Protein AF-A0A7R9EET4-F1 (afdb_monomer_lite)

Sequence (315 aa):
YVCVSERAWPGVVCGGRRGWGRPVQLRSADNITSTRPGGLLKIKLPIRNNTWSPPRGVSQVHHTTQHAGQFYTILPEIKVQLFQNGGFPKLFEKQIKTFGETLANWTRRPREVSSSTTREGFVDLPLDAATWLVHFKSQNSALLNKLDLRISKDYIWSKRETTKEGSSILELVEHGINRVKYASDCIIALLKEIKTHSTHGRCKTLVAIDGFNAFFYPKTRVLNEYKVIIHPSKITLTEAFIEITKFDWGFEHMDPFVPIRVSEYNAKEIESCLQYYIDRRWIQNPNFHTEEGRKELAFLSGNNPYHLMNMCTPL

Organism: NCBI:txid170555

InterPro domains:
  IPR019368 Small ribosomal subunit protein mS29 [PF10236] (105-246)
  IPR019368 Small ribosomal subunit protein mS29 [PF10236] (258-309)
  IPR019368 Small ribosomal subunit protein mS29 [PTHR12810] (104-245)

Radius of gyration: 25.89 Å; chains: 1; bounding box: 50×62×86 Å

pLDDT: mean 74.96, std 23.87, range [22.41, 96.31]

Secondary structure (DSSP, 8-state):
-EEEESS-----B-------PPPPPPPP--------------------TT--PPPTT--GGG--GGGTT--B---HHHHHHHHTT--S-TTTTTT------SHHHHTTS-S--EE-SSSTT-EE-HHHHHHHHHHHHHHHHHHHHHH-PBPSS-EEEETTEEEPTT-BHHHHHHHHHHTGGGHHHHHHHHHHHHHHHHHTTS--EEEE-TTGGGGG-S--S-B-TT-PBPPGGGBHHHHHHHHHHSSTTS-TT--S-------SPPHHHHHHHHHHHHHTTSS--GGGGSHHHHHHHHHHHTT-HHHHHHHTTT-

Foldseek 3Di:
DLEAELAADPPPEDDDDDDDDDDDDDDDDDDDDDDDDDDDPPPPDDPPVPPDDADADDDPVPDDPVCPLPYHYDDVVNCCQAQVLHHDDVLVCPDDPDRQRAPLCCQAPQPDWAQAPVDPLAIERLVNLLSSLVNSCSNCVVVLVVLQQFQQAWDDDDPVDIDGGRDGLVVLSVCSNVVSSCSLVSLLRSLVSVLVCCLVVSDPYDYYHDPLVSLVDQWGCDAYPVRDTDRSVRYSNSCSSVVSPDPVRDPPPCPPPDDDDDDADDPSNLVSVLVVCVSVCLQVDCVCVDPVVSVVLCVQQVSHPVSSSVVSNVD

Structure (mmCIF, N/CA/C/O backbone):
data_AF-A0A7R9EET4-F1
#
_entry.id   AF-A0A7R9EET4-F1
#
loop_
_atom_site.group_PDB
_atom_site.id
_atom_site.type_symbol
_atom_site.label_atom_id
_atom_site.label_alt_id
_atom_site.label_comp_id
_atom_site.label_asym_id
_atom_site.label_entity_id
_atom_site.label_seq_id
_atom_site.pdbx_PDB_ins_code
_atom_site.Cartn_x
_atom_site.Cartn_y
_atom_site.Cartn_z
_atom_site.occupancy
_atom_site.B_iso_or_equiv
_atom_site.auth_seq_id
_atom_site.auth_comp_id
_atom_site.auth_asym_id
_atom_site.auth_atom_id
_atom_site.pdbx_PDB_model_num
ATOM 1 N N . TYR A 1 1 ? -12.575 -8.893 -5.802 1.00 66.75 1 TYR A N 1
ATOM 2 C CA . TYR A 1 1 ? -11.989 -9.145 -4.477 1.00 66.75 1 TYR A CA 1
ATOM 3 C C . TYR A 1 1 ? -12.086 -7.858 -3.683 1.00 66.75 1 TYR A C 1
ATOM 5 O O . TYR A 1 1 ? -11.928 -6.813 -4.302 1.00 66.75 1 TYR A O 1
ATOM 13 N N . VAL A 1 2 ? -12.353 -7.910 -2.377 1.00 70.81 2 VAL A N 1
ATOM 14 C CA . VAL A 1 2 ? -12.099 -6.754 -1.503 1.00 70.81 2 VAL A CA 1
ATOM 15 C C . VAL A 1 2 ? -10.584 -6.582 -1.449 1.00 70.81 2 VAL A C 1
ATOM 17 O O . VAL A 1 2 ? -9.872 -7.528 -1.124 1.00 70.81 2 VAL A O 1
ATOM 20 N N . CYS A 1 3 ? -10.088 -5.421 -1.853 1.00 75.44 3 CYS A N 1
ATOM 21 C CA . CYS A 1 3 ? -8.669 -5.121 -1.909 1.00 75.44 3 CYS A CA 1
ATOM 22 C C . CYS A 1 3 ? -8.240 -4.437 -0.608 1.00 75.44 3 CYS A C 1
ATOM 24 O O . CYS A 1 3 ? -8.682 -3.330 -0.301 1.00 75.44 3 CYS A O 1
ATOM 26 N N . VAL A 1 4 ? -7.378 -5.106 0.152 1.00 70.12 4 VAL A N 1
ATOM 27 C CA . VAL A 1 4 ? -6.633 -4.527 1.270 1.00 70.12 4 VAL A CA 1
ATOM 28 C C . VAL A 1 4 ? -5.250 -4.196 0.727 1.00 70.12 4 VAL A C 1
ATOM 30 O O . VAL A 1 4 ? -4.351 -5.036 0.728 1.00 70.12 4 VAL A O 1
ATOM 33 N N . SER A 1 5 ? -5.090 -2.984 0.197 1.00 59.41 5 SER A N 1
ATOM 34 C CA . SER A 1 5 ? -3.820 -2.542 -0.375 1.00 59.41 5 SER A CA 1
ATOM 35 C C . SER A 1 5 ? -3.354 -1.217 0.199 1.00 59.41 5 SER A C 1
ATOM 37 O O . SER A 1 5 ? -4.132 -0.275 0.312 1.00 59.41 5 SER A O 1
ATOM 39 N N . GLU A 1 6 ? -2.061 -1.119 0.482 1.00 49.59 6 GLU A N 1
ATOM 40 C CA . GLU A 1 6 ? -1.374 0.173 0.611 1.00 49.59 6 GLU A CA 1
ATOM 41 C C . GLU A 1 6 ? -0.920 0.695 -0.759 1.00 49.59 6 GLU A C 1
ATOM 43 O O . GLU A 1 6 ? -0.741 1.895 -0.954 1.00 49.59 6 GLU A O 1
ATOM 48 N N . ARG A 1 7 ? -0.739 -0.205 -1.737 1.00 45.66 7 ARG A N 1
ATOM 49 C CA . ARG A 1 7 ? -0.255 0.157 -3.066 1.00 45.66 7 ARG A CA 1
ATOM 50 C C . ARG A 1 7 ? -0.791 -0.746 -4.171 1.00 45.66 7 ARG A C 1
ATOM 52 O O . ARG A 1 7 ? -0.991 -1.943 -3.988 1.00 45.66 7 ARG A O 1
ATOM 59 N N . ALA A 1 8 ? -0.933 -0.167 -5.357 1.00 32.66 8 ALA A N 1
ATOM 60 C CA . ALA A 1 8 ? -1.086 -0.904 -6.601 1.00 32.66 8 ALA A CA 1
ATOM 61 C C . ALA A 1 8 ? 0.239 -1.522 -7.073 1.00 32.66 8 ALA A C 1
ATOM 63 O O . ALA A 1 8 ? 1.311 -0.941 -6.904 1.00 32.66 8 ALA A O 1
ATOM 64 N N . TRP A 1 9 ? 0.152 -2.664 -7.751 1.00 30.70 9 TRP A N 1
ATOM 65 C CA . TRP A 1 9 ? 1.297 -3.268 -8.429 1.00 30.70 9 TRP A CA 1
ATOM 66 C C . TRP A 1 9 ? 1.647 -2.503 -9.720 1.00 30.70 9 TRP A C 1
ATOM 68 O O . TRP A 1 9 ? 0.765 -2.298 -10.560 1.00 30.70 9 TRP A O 1
ATOM 78 N N . PRO A 1 10 ? 2.919 -2.122 -9.946 1.00 28.98 10 PRO A N 1
ATOM 79 C CA . PRO A 1 10 ? 3.352 -1.436 -11.161 1.00 28.98 10 PRO A CA 1
ATOM 80 C C . PRO A 1 10 ? 3.539 -2.404 -12.343 1.00 28.98 10 PRO A C 1
ATOM 82 O O . PRO A 1 10 ? 4.630 -2.534 -12.894 1.00 28.98 10 PRO A O 1
ATOM 85 N N . GLY A 1 11 ? 2.456 -3.050 -12.781 1.00 26.97 11 GLY A N 1
ATOM 86 C CA . GLY A 1 11 ? 2.404 -3.809 -14.036 1.00 26.97 11 GLY A CA 1
ATOM 87 C C . GLY A 1 11 ? 2.392 -2.891 -15.264 1.00 26.97 11 GLY A C 1
ATOM 88 O O . GLY A 1 11 ? 1.374 -2.833 -15.948 1.00 26.97 11 GLY A O 1
ATOM 89 N N . VAL A 1 12 ? 3.483 -2.135 -15.462 1.00 28.44 12 VAL A N 1
ATOM 90 C CA . VAL A 1 12 ? 3.818 -1.213 -16.576 1.00 28.44 12 VAL A CA 1
ATOM 91 C C . VAL A 1 12 ? 2.593 -0.567 -17.254 1.00 28.44 12 VAL A C 1
ATOM 93 O O . VAL A 1 12 ? 2.240 -0.855 -18.394 1.00 28.44 12 VAL A O 1
ATOM 96 N N . VAL A 1 13 ? 1.924 0.326 -16.522 1.00 31.44 13 VAL A N 1
ATOM 97 C CA . VAL A 1 13 ? 0.634 0.920 -16.911 1.00 31.44 13 VAL A CA 1
ATOM 98 C C . VAL A 1 13 ? 0.815 2.249 -17.645 1.00 31.44 13 VAL A C 1
ATOM 100 O O . VAL A 1 13 ? 1.269 3.220 -17.049 1.00 31.44 13 VAL A O 1
ATOM 103 N N . CYS A 1 14 ? 0.372 2.369 -18.898 1.00 32.06 14 CYS A N 1
ATOM 104 C CA . CYS A 1 14 ? 0.400 3.653 -19.611 1.00 32.06 14 CYS A CA 1
ATOM 105 C C . CYS A 1 14 ? -0.533 4.712 -18.978 1.00 32.06 14 CYS A C 1
ATOM 107 O O . CYS A 1 14 ? -1.756 4.615 -19.073 1.00 32.06 14 CYS A O 1
ATOM 109 N N . GLY A 1 15 ? 0.033 5.780 -18.404 1.00 28.69 15 GLY A N 1
ATOM 110 C CA . GLY A 1 15 ? -0.715 6.932 -17.884 1.00 28.69 15 GLY A CA 1
ATOM 111 C C . GLY A 1 15 ? -0.904 8.047 -18.919 1.00 28.69 15 GLY A C 1
ATOM 112 O O . GLY A 1 15 ? -0.096 8.969 -18.986 1.00 28.69 15 GLY A O 1
ATOM 113 N N . GLY A 1 16 ? -1.975 8.003 -19.714 1.00 26.27 16 GLY A N 1
ATOM 114 C CA . GLY A 1 16 ? -2.257 9.044 -20.712 1.00 26.27 16 GLY A CA 1
ATOM 115 C C . GLY A 1 16 ? -2.818 10.342 -20.112 1.00 26.27 16 GLY A C 1
ATOM 116 O O . GLY A 1 16 ? -3.972 10.370 -19.688 1.00 26.27 16 GLY A O 1
ATOM 117 N N . ARG A 1 17 ? -2.058 11.448 -20.150 1.00 28.20 17 ARG A N 1
ATOM 118 C CA . ARG A 1 17 ? -2.612 12.810 -19.998 1.00 28.20 17 ARG A CA 1
ATOM 119 C C . ARG A 1 17 ? -2.931 13.397 -21.379 1.00 28.20 17 ARG A C 1
ATOM 121 O O . ARG A 1 17 ? -2.066 13.412 -22.251 1.00 28.20 17 ARG A O 1
ATOM 128 N N . ARG A 1 18 ? -4.151 13.915 -21.575 1.00 27.81 18 ARG A N 1
ATOM 129 C CA . ARG A 1 18 ? -4.458 14.812 -22.708 1.00 27.81 18 ARG A CA 1
ATOM 130 C C . ARG A 1 18 ? -3.873 16.199 -22.408 1.00 27.81 18 ARG A C 1
ATOM 132 O O . ARG A 1 18 ? -3.881 16.632 -21.259 1.00 27.81 18 ARG A O 1
ATOM 139 N N . GLY A 1 19 ? -3.262 16.812 -23.419 1.00 27.38 19 GLY A N 1
ATOM 140 C CA . GLY A 1 19 ? -2.284 17.888 -23.229 1.00 27.38 19 GLY A CA 1
ATOM 141 C C . GLY A 1 19 ? -2.856 19.297 -23.065 1.00 27.38 19 GLY A C 1
ATOM 142 O O . GLY A 1 19 ? -4.055 19.524 -23.184 1.00 27.38 19 GLY A O 1
ATOM 143 N N . TRP A 1 20 ? -1.936 20.243 -22.863 1.00 23.55 20 TRP A N 1
ATOM 144 C CA . TRP A 1 20 ? -2.147 21.687 -22.982 1.00 23.55 20 TRP A CA 1
ATOM 145 C C . TRP A 1 20 ? -0.958 22.292 -23.735 1.00 23.55 20 TRP A C 1
ATOM 147 O O . TRP A 1 20 ? 0.104 22.505 -23.157 1.00 23.55 20 TRP A O 1
ATOM 157 N N . GLY A 1 21 ? -1.126 22.546 -25.033 1.00 24.95 21 GLY A N 1
ATOM 158 C CA . GLY A 1 21 ? -0.182 23.335 -25.828 1.00 24.95 21 GLY A CA 1
ATOM 159 C C . GLY A 1 21 ? -0.687 24.769 -25.955 1.00 24.95 21 GLY A C 1
ATOM 160 O O . GLY A 1 21 ? -1.847 24.972 -26.310 1.00 24.95 21 GLY A O 1
ATOM 161 N N . ARG A 1 22 ? 0.158 25.768 -25.673 1.00 22.41 22 ARG A N 1
ATOM 162 C CA . ARG A 1 22 ? -0.152 27.166 -26.022 1.00 22.41 22 ARG A CA 1
ATOM 163 C C . ARG A 1 22 ? 0.107 27.390 -27.521 1.00 22.41 22 ARG A C 1
ATOM 165 O O . ARG A 1 22 ? 1.065 26.819 -28.041 1.00 22.41 22 ARG A O 1
ATOM 172 N N . PRO A 1 23 ? -0.704 28.205 -28.217 1.00 25.59 23 PRO A N 1
ATOM 173 C CA . PRO A 1 23 ? -0.493 28.481 -29.633 1.00 25.59 23 PRO A CA 1
ATOM 174 C C . PRO A 1 23 ? 0.754 29.350 -29.836 1.00 25.59 23 PRO A C 1
ATOM 176 O O . PRO A 1 23 ? 0.902 30.393 -29.200 1.00 25.59 23 PRO A O 1
ATOM 179 N N . VAL A 1 24 ? 1.627 28.942 -30.756 1.00 26.55 24 VAL A N 1
ATOM 180 C CA . VAL A 1 24 ? 2.698 29.798 -31.282 1.00 26.55 24 VAL A CA 1
ATOM 181 C C . VAL A 1 24 ? 2.120 30.607 -32.440 1.00 26.55 24 VAL A C 1
ATOM 183 O O . VAL A 1 24 ? 1.562 30.036 -33.376 1.00 26.55 24 VAL A O 1
ATOM 186 N N . GLN A 1 25 ? 2.234 31.934 -32.378 1.00 24.06 25 GLN A N 1
ATOM 187 C CA . GLN A 1 25 ? 1.817 32.808 -33.474 1.00 24.06 25 GLN A CA 1
ATOM 188 C C . GLN A 1 25 ? 2.800 32.686 -34.643 1.00 24.06 25 GLN A C 1
ATOM 190 O O . GLN A 1 25 ? 3.977 33.015 -34.504 1.00 24.06 25 GLN A O 1
ATOM 195 N N . LEU A 1 26 ? 2.305 32.266 -35.807 1.00 25.17 26 LEU A N 1
ATOM 196 C CA . LEU A 1 26 ? 3.013 32.451 -37.073 1.00 25.17 26 LEU A CA 1
ATOM 197 C C . LEU A 1 26 ? 2.965 33.936 -37.460 1.00 25.17 26 LEU A C 1
ATOM 199 O O . LEU A 1 26 ? 1.907 34.561 -37.378 1.00 25.17 26 LEU A O 1
ATOM 203 N N . ARG A 1 27 ? 4.099 34.492 -37.897 1.00 23.41 27 ARG A N 1
ATOM 204 C CA . ARG A 1 27 ? 4.149 35.793 -38.580 1.00 23.41 27 ARG A CA 1
ATOM 205 C C . ARG A 1 27 ? 4.177 35.583 -40.097 1.00 23.41 27 ARG A C 1
ATOM 207 O O . ARG A 1 27 ? 4.681 34.572 -40.577 1.00 23.41 27 ARG A O 1
ATOM 214 N N . SER A 1 28 ? 3.623 36.553 -40.818 1.00 24.31 28 SER A N 1
ATOM 215 C CA . SER A 1 28 ? 3.770 36.750 -42.266 1.00 24.31 28 SER A CA 1
ATOM 216 C C . SER A 1 28 ? 5.225 37.138 -42.618 1.00 24.31 28 SER A C 1
ATOM 218 O O . SER A 1 28 ? 5.997 37.462 -41.716 1.00 24.31 28 SER A O 1
ATOM 220 N N . ALA A 1 29 ? 5.698 37.131 -43.868 1.00 26.25 29 ALA A N 1
ATOM 221 C CA . ALA A 1 29 ? 5.085 36.868 -45.183 1.00 26.25 29 ALA A CA 1
ATOM 222 C C . ALA A 1 29 ? 6.147 36.157 -46.085 1.00 26.25 29 ALA A C 1
ATOM 224 O O . ALA A 1 29 ? 7.270 35.967 -45.625 1.00 26.25 29 ALA A O 1
ATOM 225 N N . ASP A 1 30 ? 5.943 35.730 -47.338 1.00 26.05 30 ASP A N 1
ATOM 226 C CA . ASP A 1 30 ? 4.823 35.796 -48.304 1.00 26.05 30 ASP A CA 1
ATOM 227 C C . ASP A 1 30 ? 5.048 34.675 -49.377 1.00 26.05 30 ASP A C 1
ATOM 229 O O . ASP A 1 30 ? 5.862 33.791 -49.113 1.00 26.05 30 ASP A O 1
ATOM 233 N N . ASN A 1 31 ? 4.464 34.549 -50.583 1.00 25.72 31 ASN A N 1
ATOM 234 C CA . ASN A 1 31 ? 3.453 35.259 -51.396 1.00 25.72 31 ASN A CA 1
ATOM 235 C C . ASN A 1 31 ? 2.743 34.212 -52.297 1.00 25.72 31 ASN A C 1
ATOM 237 O O . ASN A 1 31 ? 3.373 33.219 -52.663 1.00 25.72 31 ASN A O 1
ATOM 241 N N . ILE A 1 32 ? 1.474 34.412 -52.692 1.00 26.56 32 ILE A N 1
ATOM 242 C CA . ILE A 1 32 ? 0.768 33.548 -53.669 1.00 26.56 32 ILE A CA 1
ATOM 243 C C . ILE A 1 32 ? -0.151 34.383 -54.581 1.00 26.56 32 ILE A C 1
ATOM 245 O O . ILE A 1 32 ? -1.110 34.995 -54.110 1.00 26.56 32 ILE A O 1
ATOM 249 N N . THR A 1 33 ? 0.062 34.323 -55.899 1.00 25.38 33 THR A N 1
ATOM 250 C CA . THR A 1 33 ? -0.910 34.778 -56.911 1.00 25.38 33 THR A CA 1
ATOM 251 C C . THR A 1 33 ? -1.989 33.716 -57.160 1.00 25.38 33 THR A C 1
ATOM 253 O O . THR A 1 33 ? -1.727 32.514 -57.156 1.00 25.38 33 THR A O 1
ATOM 256 N N . SER A 1 34 ? -3.245 34.139 -57.338 1.00 26.19 34 SER A N 1
ATOM 257 C CA . SER A 1 34 ? -4.394 33.219 -57.361 1.00 26.19 34 SER A CA 1
ATOM 258 C C . SER A 1 34 ? -4.732 32.682 -58.754 1.00 26.19 34 SER A C 1
ATOM 260 O O . SER A 1 34 ? -4.758 33.479 -59.686 1.00 26.19 34 SER A O 1
ATOM 262 N N . THR A 1 35 ? -5.248 31.446 -58.834 1.00 26.00 35 THR A N 1
ATOM 263 C CA . THR A 1 35 ? -6.463 31.161 -59.637 1.00 26.00 35 THR A CA 1
ATOM 264 C C . THR A 1 35 ? -7.223 29.901 -59.187 1.00 26.00 35 THR A C 1
ATOM 266 O O . THR A 1 35 ? -6.930 28.802 -59.638 1.00 26.00 35 THR A O 1
ATOM 269 N N . ARG A 1 36 ? -8.285 30.128 -58.397 1.00 29.05 36 ARG A N 1
ATOM 270 C CA . ARG A 1 36 ? -9.576 29.391 -58.345 1.00 29.05 36 ARG A CA 1
ATOM 271 C C . ARG A 1 36 ? -9.610 27.877 -57.973 1.00 29.05 36 ARG A C 1
ATOM 273 O O . ARG A 1 36 ? -8.578 27.222 -57.911 1.00 29.05 36 ARG A O 1
ATOM 280 N N . PRO A 1 37 ? -10.791 27.344 -57.563 1.00 29.56 37 PRO A N 1
ATOM 281 C CA . PRO A 1 37 ? -10.858 26.187 -56.659 1.00 29.56 37 PRO A CA 1
ATOM 282 C C . PRO A 1 37 ? -11.486 24.923 -57.272 1.00 29.56 37 PRO A C 1
ATOM 284 O O . PRO A 1 37 ? -12.298 25.007 -58.190 1.00 29.56 37 PRO A O 1
ATOM 287 N N . GLY A 1 38 ? -11.205 23.757 -56.674 1.00 31.77 38 GLY A N 1
ATOM 288 C CA . GLY A 1 38 ? -11.947 22.523 -56.981 1.00 31.77 38 GLY A CA 1
ATOM 289 C C . GLY A 1 38 ? -11.174 21.208 -56.856 1.00 31.77 38 GLY A C 1
ATOM 290 O O . GLY A 1 38 ? -11.281 20.368 -57.740 1.00 31.77 38 GLY A O 1
ATOM 291 N N . GLY A 1 39 ? -10.396 20.991 -55.790 1.00 25.44 39 GLY A N 1
ATOM 292 C CA . GLY A 1 39 ? -9.701 19.711 -55.613 1.00 25.44 39 GLY A CA 1
ATOM 293 C C . GLY A 1 39 ? -9.049 19.547 -54.245 1.00 25.44 39 GLY A C 1
ATOM 294 O O . GLY A 1 39 ? -8.189 20.336 -53.862 1.00 25.44 39 GLY A O 1
ATOM 295 N N . LEU A 1 40 ? -9.430 18.498 -53.509 1.00 27.38 40 LEU A N 1
ATOM 296 C CA . LEU A 1 40 ? -8.755 18.132 -52.265 1.00 27.38 40 LEU A CA 1
ATOM 297 C C . LEU A 1 40 ? -7.449 17.395 -52.601 1.00 27.38 40 LEU A C 1
ATOM 299 O O . LEU A 1 40 ? -7.439 16.174 -52.774 1.00 27.38 40 LEU A O 1
ATOM 303 N N . LEU A 1 41 ? -6.339 18.134 -52.687 1.00 24.45 41 LEU A N 1
ATOM 304 C CA . LEU A 1 41 ? -4.996 17.557 -52.779 1.00 24.45 41 LEU A CA 1
ATOM 305 C C . LEU A 1 41 ? -4.679 16.782 -51.491 1.00 24.45 41 LEU A C 1
ATOM 307 O O . LEU A 1 41 ? -4.137 17.315 -50.524 1.00 24.45 41 LEU A O 1
ATOM 311 N N . LYS A 1 42 ? -5.029 15.491 -51.478 1.00 25.05 42 LYS A N 1
ATOM 312 C CA . LYS A 1 42 ? -4.618 14.545 -50.438 1.00 25.05 42 LYS A CA 1
ATOM 313 C C . LYS A 1 42 ? -3.107 14.336 -50.532 1.00 25.05 42 LYS A C 1
ATOM 315 O O . LYS A 1 42 ? -2.654 13.400 -51.188 1.00 25.05 42 LYS A O 1
ATOM 320 N N . ILE A 1 43 ? -2.339 15.182 -49.843 1.00 24.81 43 ILE A N 1
ATOM 321 C CA . ILE A 1 43 ? -0.918 14.943 -49.570 1.00 24.81 43 ILE A CA 1
ATOM 322 C C . ILE A 1 43 ? -0.834 13.659 -48.742 1.00 24.81 43 ILE A C 1
ATOM 324 O O . ILE A 1 43 ? -1.047 13.641 -47.529 1.00 24.81 43 ILE A O 1
ATOM 328 N N . LYS A 1 44 ? -0.599 12.549 -49.441 1.00 23.20 44 LYS A N 1
ATOM 329 C CA . LYS A 1 44 ? -0.566 11.204 -48.879 1.00 23.20 44 LYS A CA 1
ATOM 330 C C . LYS A 1 44 ? 0.783 11.011 -48.191 1.00 23.20 44 LYS A C 1
ATOM 332 O O . LYS A 1 44 ? 1.702 10.448 -48.779 1.00 23.20 44 LYS A O 1
ATOM 337 N N . LEU A 1 45 ? 0.899 11.525 -46.962 1.00 24.98 45 LEU A N 1
ATOM 338 C CA . LEU A 1 45 ? 2.056 11.276 -46.098 1.00 24.98 45 LEU A CA 1
ATOM 339 C C . LEU A 1 45 ? 2.364 9.767 -46.102 1.00 24.98 45 LEU A C 1
ATOM 341 O O . LEU A 1 45 ? 1.432 8.969 -45.954 1.00 24.98 45 LEU A O 1
ATOM 345 N N . PRO A 1 46 ? 3.630 9.358 -46.302 1.00 23.77 46 PRO A N 1
ATOM 346 C CA . PRO A 1 46 ? 3.973 7.950 -46.405 1.00 23.77 46 PRO A CA 1
ATOM 347 C C . PRO A 1 46 ? 3.654 7.251 -45.085 1.00 23.77 46 PRO A C 1
ATOM 349 O O . PRO A 1 46 ? 4.200 7.591 -44.033 1.00 23.77 46 PRO A O 1
ATOM 352 N N . ILE A 1 47 ? 2.758 6.267 -45.145 1.00 28.42 47 ILE A N 1
ATOM 353 C CA . ILE A 1 47 ? 2.394 5.451 -43.991 1.00 28.42 47 ILE A CA 1
ATOM 354 C C . ILE A 1 47 ? 3.621 4.606 -43.633 1.00 28.42 47 ILE A C 1
ATOM 356 O O . ILE A 1 47 ? 3.929 3.619 -44.297 1.00 28.42 47 ILE A O 1
ATOM 360 N N . ARG A 1 48 ? 4.347 5.003 -42.581 1.00 27.77 48 ARG A N 1
ATOM 361 C CA . ARG A 1 48 ? 5.345 4.137 -41.944 1.00 27.77 48 ARG A CA 1
ATOM 362 C C . ARG A 1 48 ? 4.589 2.992 -41.268 1.00 27.77 48 ARG A C 1
ATOM 364 O O . ARG A 1 48 ? 4.087 3.162 -40.163 1.00 27.77 48 ARG A O 1
ATOM 371 N N . ASN A 1 49 ? 4.529 1.835 -41.928 1.00 27.73 49 ASN A N 1
ATOM 372 C CA . ASN A 1 49 ? 3.732 0.664 -41.525 1.00 27.73 49 ASN A CA 1
ATOM 373 C C . ASN A 1 49 ? 4.083 0.038 -40.150 1.00 27.73 49 ASN A C 1
ATOM 375 O O . ASN A 1 49 ? 3.457 -0.943 -39.766 1.00 27.73 49 ASN A O 1
ATOM 379 N N . ASN A 1 50 ? 5.028 0.608 -39.391 1.00 29.67 50 ASN A N 1
ATOM 380 C CA . ASN A 1 50 ? 5.513 0.088 -38.108 1.00 29.67 50 ASN A CA 1
ATOM 381 C C . ASN A 1 50 ? 5.102 0.937 -36.886 1.00 29.67 50 ASN A C 1
ATOM 383 O O . ASN A 1 50 ? 5.723 0.825 -35.833 1.00 29.67 50 ASN A O 1
ATOM 387 N N . THR A 1 51 ? 4.067 1.784 -36.970 1.00 31.03 51 THR A N 1
ATOM 388 C CA . THR A 1 51 ? 3.514 2.455 -35.774 1.00 31.03 51 THR A CA 1
ATOM 389 C C . THR A 1 51 ? 2.759 1.455 -34.892 1.00 31.03 51 THR A C 1
ATOM 391 O O . THR A 1 51 ? 1.531 1.336 -34.984 1.00 31.03 51 THR A O 1
ATOM 394 N N . TRP A 1 52 ? 3.491 0.720 -34.050 1.00 39.94 52 TRP A N 1
ATOM 395 C CA . TRP A 1 52 ? 2.928 -0.240 -33.103 1.00 39.94 52 TRP A CA 1
ATOM 396 C C . TRP A 1 52 ? 1.998 0.479 -32.117 1.00 39.94 52 TRP A C 1
ATOM 398 O O . TRP A 1 52 ? 2.420 1.165 -31.190 1.00 39.94 52 TRP A O 1
ATOM 408 N N . SER A 1 53 ? 0.695 0.354 -32.355 1.00 37.75 53 SER A N 1
ATOM 409 C CA . SER A 1 53 ? -0.333 0.912 -31.483 1.00 37.75 53 SER A CA 1
ATOM 410 C C . SER A 1 53 ? -0.733 -0.167 -30.477 1.00 37.75 53 SER A C 1
ATOM 412 O O . SER A 1 53 ? -1.242 -1.200 -30.920 1.00 37.75 53 SER A O 1
ATOM 414 N N . PRO A 1 54 ? -0.545 0.029 -29.156 1.00 44.31 54 PRO A N 1
ATOM 415 C CA . PRO A 1 54 ? -0.930 -0.979 -28.176 1.00 44.31 54 PRO A CA 1
ATOM 416 C C . PRO A 1 54 ? -2.434 -1.278 -28.306 1.00 44.31 54 PRO A C 1
ATOM 418 O O . PRO A 1 54 ? -3.233 -0.334 -28.391 1.00 44.31 54 PRO A O 1
ATOM 421 N N . PRO A 1 55 ? -2.844 -2.560 -28.352 1.00 45.81 55 PRO A N 1
ATOM 422 C CA . PRO A 1 55 ? -4.226 -2.935 -28.624 1.00 45.81 55 PRO A CA 1
ATOM 423 C C . PRO A 1 55 ? -5.181 -2.319 -27.592 1.00 45.81 55 PRO A C 1
ATOM 425 O O . PRO A 1 55 ? -4.997 -2.427 -26.377 1.00 45.81 55 PRO A O 1
ATOM 428 N N . ARG A 1 56 ? -6.205 -1.615 -28.093 1.00 44.28 56 ARG A N 1
ATOM 429 C CA . ARG A 1 56 ? -7.140 -0.844 -27.262 1.00 44.28 56 ARG A CA 1
ATOM 430 C C . ARG A 1 56 ? -7.986 -1.780 -26.400 1.00 44.28 56 ARG A C 1
ATOM 432 O O . ARG A 1 56 ? -8.818 -2.504 -26.930 1.00 44.28 56 ARG A O 1
ATOM 439 N N . GLY A 1 57 ? -7.817 -1.692 -25.081 1.00 51.62 57 GLY A N 1
ATOM 440 C CA . GLY A 1 57 ? -8.710 -2.333 -24.116 1.00 51.62 57 GLY A CA 1
ATOM 441 C C . GLY A 1 57 ? -8.569 -3.852 -23.999 1.00 51.62 57 GLY A C 1
ATOM 442 O O . GLY A 1 57 ? -9.562 -4.513 -23.710 1.00 51.62 57 GLY A O 1
ATOM 443 N N . VAL A 1 58 ? -7.369 -4.419 -24.193 1.00 53.44 58 VAL A N 1
ATOM 444 C CA . VAL A 1 58 ? -7.127 -5.819 -23.799 1.00 53.44 58 VAL A CA 1
ATOM 445 C C . VAL A 1 58 ? -7.395 -5.955 -22.300 1.00 53.44 58 VAL A C 1
ATOM 447 O O . VAL A 1 58 ? -6.772 -5.277 -21.481 1.00 53.44 58 VAL A O 1
ATOM 450 N N . SER A 1 59 ? -8.353 -6.810 -21.944 1.00 62.88 59 SER A N 1
ATOM 451 C CA . SER A 1 59 ? -8.663 -7.093 -20.545 1.00 62.88 59 SER A CA 1
ATOM 452 C C . SER A 1 59 ? -7.522 -7.890 -19.916 1.00 62.88 59 SER A C 1
ATOM 454 O O . SER A 1 59 ? -7.047 -8.862 -20.503 1.00 62.88 59 SER A O 1
ATOM 456 N N . GLN A 1 60 ? -7.103 -7.511 -18.707 1.00 69.19 60 GLN A N 1
ATOM 457 C CA . GLN A 1 60 ? -5.938 -8.096 -18.024 1.00 69.19 60 GLN A CA 1
ATOM 458 C C . GLN A 1 60 ? -6.055 -9.622 -17.831 1.00 69.19 60 GLN A C 1
ATOM 460 O O . GLN A 1 60 ? -5.046 -10.320 -17.803 1.00 69.19 60 GLN A O 1
ATOM 465 N N . VAL A 1 61 ? -7.284 -10.152 -17.767 1.00 77.06 61 VAL A N 1
ATOM 466 C CA . VAL A 1 61 ? -7.587 -11.595 -17.667 1.00 77.06 61 VAL A CA 1
ATOM 467 C C . VAL A 1 61 ? -7.401 -12.377 -18.980 1.00 77.06 61 VAL A C 1
ATOM 469 O O . VAL A 1 61 ? -7.614 -13.586 -19.007 1.00 77.06 61 VAL A O 1
ATOM 472 N N . HIS A 1 62 ? -7.021 -11.710 -20.073 1.00 79.88 62 HIS A N 1
ATOM 473 C CA . HIS A 1 62 ? -6.738 -12.316 -21.382 1.00 79.88 62 HIS A CA 1
ATOM 474 C C . HIS A 1 62 ? -5.272 -12.135 -21.815 1.00 79.88 62 HIS A C 1
ATOM 476 O O . HIS A 1 62 ? -4.923 -12.357 -22.976 1.00 79.88 62 HIS A O 1
ATOM 482 N N . HIS A 1 63 ? -4.390 -11.731 -20.895 1.00 80.50 63 HIS A N 1
ATOM 483 C CA . HIS A 1 63 ? -2.951 -11.735 -21.146 1.00 80.50 63 HIS A CA 1
ATOM 484 C C . HIS A 1 63 ? -2.417 -13.175 -21.244 1.00 80.50 63 HIS A C 1
ATOM 486 O O . HIS A 1 63 ? -2.900 -14.092 -20.586 1.00 80.50 63 HIS A O 1
ATOM 492 N N . THR A 1 64 ? -1.410 -13.370 -22.094 1.00 86.88 64 THR A N 1
ATOM 493 C CA . THR A 1 64 ? -0.803 -14.672 -22.417 1.00 86.88 64 THR A CA 1
ATOM 494 C C . THR A 1 64 ? 0.703 -14.480 -22.592 1.00 86.88 64 THR A C 1
ATOM 496 O O . THR A 1 64 ? 1.177 -13.346 -22.688 1.00 86.88 64 THR A O 1
ATOM 499 N N . THR A 1 65 ? 1.471 -15.566 -22.694 1.00 84.69 65 THR A N 1
ATOM 500 C CA . THR A 1 65 ? 2.925 -15.511 -22.944 1.00 84.69 65 THR A CA 1
ATOM 501 C C . THR A 1 65 ? 3.298 -14.766 -24.233 1.00 84.69 65 THR A C 1
ATOM 503 O O . THR A 1 65 ? 4.367 -14.163 -24.302 1.00 84.69 65 THR A O 1
ATOM 506 N N . GLN A 1 66 ? 2.411 -14.722 -25.232 1.00 84.12 66 GLN A N 1
ATOM 507 C CA . GLN A 1 66 ? 2.624 -13.972 -26.479 1.00 84.12 66 GLN A CA 1
ATOM 508 C C . GLN A 1 66 ? 2.692 -12.451 -26.239 1.00 84.12 66 GLN A C 1
ATOM 510 O O . GLN A 1 66 ? 3.489 -11.753 -26.873 1.00 84.12 66 GLN A O 1
ATOM 515 N N . HIS A 1 67 ? 1.921 -11.956 -25.265 1.00 83.19 67 HIS A N 1
ATOM 516 C CA . HIS A 1 67 ? 1.876 -10.550 -24.855 1.00 83.19 67 HIS A CA 1
ATOM 517 C C . HIS A 1 67 ? 3.070 -10.125 -23.968 1.00 83.19 67 HIS A C 1
ATOM 519 O O . HIS A 1 67 ? 3.174 -8.955 -23.602 1.00 83.19 67 HIS A O 1
ATOM 525 N N . ALA A 1 68 ? 3.996 -11.032 -23.622 1.00 81.12 68 ALA A N 1
ATOM 526 C CA . ALA A 1 68 ? 5.164 -10.703 -22.800 1.00 81.12 68 ALA A CA 1
ATOM 527 C C . ALA A 1 68 ? 6.023 -9.590 -23.435 1.00 81.12 68 ALA A C 1
ATOM 529 O O . ALA A 1 68 ? 6.338 -9.642 -24.629 1.00 81.12 68 ALA A O 1
ATOM 530 N N . GLY A 1 69 ? 6.396 -8.586 -22.638 1.00 78.56 69 GLY A N 1
ATOM 531 C CA . GLY A 1 69 ? 7.122 -7.388 -23.077 1.00 78.56 69 GLY A CA 1
ATOM 532 C C . GLY A 1 69 ? 6.287 -6.320 -23.797 1.00 78.56 69 GLY A C 1
ATOM 533 O O . GLY A 1 69 ? 6.843 -5.298 -24.185 1.00 78.56 69 GLY A O 1
ATOM 534 N N . GLN A 1 70 ? 4.974 -6.510 -23.972 1.00 81.69 70 GLN A N 1
ATOM 535 C CA . GLN A 1 70 ? 4.101 -5.521 -24.616 1.00 81.69 70 GLN A CA 1
ATOM 536 C C . GLN A 1 70 ? 3.430 -4.581 -23.603 1.00 81.69 70 GLN A C 1
ATOM 538 O O . GLN A 1 70 ? 2.995 -4.991 -22.528 1.00 81.69 70 GLN A O 1
ATOM 543 N N . PHE A 1 71 ? 3.281 -3.312 -23.986 1.00 75.25 71 PHE A N 1
ATOM 544 C CA . PHE A 1 71 ? 2.495 -2.325 -23.242 1.00 75.25 71 PHE A CA 1
ATOM 545 C C . PHE A 1 71 ? 0.990 -2.501 -23.489 1.00 75.25 71 PHE A C 1
ATOM 547 O O . PHE A 1 71 ? 0.549 -2.716 -24.617 1.00 75.25 71 PHE A O 1
ATOM 554 N N . TYR A 1 72 ? 0.181 -2.300 -22.452 1.00 74.00 72 TYR A N 1
ATOM 555 C CA . TYR A 1 72 ? -1.278 -2.240 -22.552 1.00 74.00 72 TYR A CA 1
ATOM 556 C C . TYR A 1 72 ? -1.792 -0.924 -21.951 1.00 74.00 72 TYR A C 1
ATOM 558 O O . TYR A 1 72 ? -1.145 -0.297 -21.108 1.00 74.00 72 TYR A O 1
ATOM 566 N N . THR A 1 73 ? -2.956 -0.465 -22.414 1.00 70.94 73 THR A N 1
ATOM 567 C CA . THR A 1 73 ? -3.556 0.793 -21.942 1.00 70.94 73 THR A CA 1
ATOM 568 C C . THR A 1 73 ? -4.666 0.503 -20.940 1.00 70.94 73 THR A C 1
ATOM 570 O O . THR A 1 73 ? -5.694 -0.057 -21.315 1.00 70.94 73 THR A O 1
ATOM 573 N N . ILE A 1 74 ? -4.487 0.931 -19.687 1.00 70.69 74 ILE A N 1
ATOM 574 C CA . ILE A 1 74 ? -5.583 0.972 -18.710 1.00 70.69 74 ILE A CA 1
ATOM 575 C C . ILE A 1 74 ? -6.483 2.172 -19.025 1.00 70.69 74 ILE A C 1
ATOM 577 O O . ILE A 1 74 ? -6.001 3.277 -19.285 1.00 70.69 74 ILE A O 1
ATOM 581 N N . LEU A 1 75 ? -7.796 1.941 -19.010 1.00 75.88 75 LEU A N 1
ATOM 582 C CA . LEU A 1 75 ? -8.805 2.973 -19.242 1.00 75.88 75 LEU A CA 1
ATOM 583 C C . LEU A 1 75 ? -8.764 4.037 -18.122 1.00 75.88 75 LEU A C 1
ATOM 585 O O . LEU A 1 75 ? -8.598 3.661 -16.957 1.00 75.88 75 LEU A O 1
ATOM 589 N N . PRO A 1 76 ? -8.907 5.346 -18.419 1.00 73.69 76 PRO A N 1
ATOM 590 C CA . PRO A 1 76 ? -8.820 6.409 -17.411 1.00 73.69 76 PRO A CA 1
ATOM 591 C C . PRO A 1 76 ? -9.757 6.217 -16.213 1.00 73.69 76 PRO A C 1
ATOM 593 O O . PRO A 1 76 ? -9.384 6.527 -15.086 1.00 73.69 76 PRO A O 1
ATOM 596 N N . GLU A 1 77 ? -10.939 5.659 -16.451 1.00 75.31 77 GLU A N 1
ATOM 597 C CA . GLU A 1 77 ? -11.990 5.411 -15.466 1.00 75.31 77 GLU A CA 1
ATOM 598 C C . GLU A 1 77 ? -11.531 4.346 -14.457 1.00 75.31 77 GLU A C 1
ATOM 600 O O . GLU A 1 77 ? -11.603 4.554 -13.247 1.00 75.31 77 GLU A O 1
ATOM 605 N N . ILE A 1 78 ? -10.937 3.256 -14.961 1.00 74.38 78 ILE A N 1
ATOM 606 C CA . ILE A 1 78 ? -10.299 2.206 -14.153 1.00 74.38 78 ILE A CA 1
ATOM 607 C C . ILE A 1 78 ? -9.068 2.771 -13.426 1.00 74.38 78 ILE A C 1
ATOM 609 O O . ILE A 1 78 ? -8.852 2.452 -12.255 1.00 74.38 78 ILE A O 1
ATOM 613 N N . LYS A 1 79 ? -8.277 3.646 -14.078 1.00 69.31 79 LYS A N 1
ATOM 614 C CA . LYS A 1 79 ? -7.122 4.298 -13.434 1.00 69.31 79 LYS A CA 1
ATOM 615 C C . LYS A 1 79 ? -7.570 5.121 -12.221 1.00 69.31 79 LYS A C 1
ATOM 617 O O . LYS A 1 79 ? -6.930 5.041 -11.178 1.00 69.31 79 LYS A O 1
ATOM 622 N N . VAL A 1 80 ? -8.650 5.894 -12.339 1.00 71.56 80 VAL A N 1
ATOM 623 C CA . VAL A 1 80 ? -9.205 6.652 -11.208 1.00 71.56 80 VAL A CA 1
ATOM 624 C C . VAL A 1 80 ? -9.737 5.689 -10.147 1.00 71.56 80 VAL A C 1
ATOM 626 O O . VAL A 1 80 ? -9.251 5.724 -9.022 1.00 71.56 80 VAL A O 1
ATOM 629 N N . GLN A 1 81 ? -10.644 4.771 -10.497 1.00 70.88 81 GLN A N 1
ATOM 630 C CA . GLN A 1 81 ? -11.282 3.866 -9.532 1.00 70.88 81 GLN A CA 1
ATOM 631 C C . GLN A 1 81 ? -10.277 3.100 -8.654 1.00 70.88 81 GLN A C 1
ATOM 633 O O . GLN A 1 81 ? -10.493 2.958 -7.451 1.00 70.88 81 GLN A O 1
ATOM 638 N N . LEU A 1 82 ? -9.182 2.607 -9.241 1.00 68.12 82 LEU A N 1
ATOM 639 C CA . LEU A 1 82 ? -8.190 1.816 -8.513 1.00 68.12 82 LEU A CA 1
ATOM 640 C C . LEU A 1 82 ? -7.090 2.661 -7.852 1.00 68.12 82 LEU A C 1
ATOM 642 O O . LEU A 1 82 ? -6.541 2.226 -6.840 1.00 68.12 82 LEU A O 1
ATOM 646 N N . PHE A 1 83 ? -6.745 3.829 -8.413 1.00 67.44 83 PHE A N 1
ATOM 647 C CA . PHE A 1 83 ? -5.495 4.543 -8.101 1.00 67.44 83 PHE A CA 1
ATOM 648 C C . PHE A 1 83 ? -5.665 6.049 -7.795 1.00 67.44 83 PHE A C 1
ATOM 650 O O . PHE A 1 83 ? -4.686 6.793 -7.806 1.00 67.44 83 PHE A O 1
ATOM 657 N N . GLN A 1 84 ? -6.886 6.532 -7.523 1.00 63.91 84 GLN A N 1
ATOM 658 C CA . GLN A 1 84 ? -7.170 7.958 -7.266 1.00 63.91 84 GLN A CA 1
ATOM 659 C C . GLN A 1 84 ? -6.341 8.568 -6.123 1.00 63.91 84 GLN A C 1
ATOM 661 O O . GLN A 1 84 ? -5.903 9.711 -6.243 1.00 63.91 84 GLN A O 1
ATOM 666 N N . ASN A 1 85 ? -6.116 7.815 -5.042 1.00 55.94 85 ASN A N 1
ATOM 667 C CA . ASN A 1 85 ? -5.423 8.299 -3.839 1.00 55.94 85 ASN A CA 1
ATOM 668 C C . ASN A 1 85 ? -3.961 7.814 -3.748 1.00 55.94 85 ASN A C 1
ATOM 670 O O . ASN A 1 85 ? -3.266 8.126 -2.790 1.00 55.94 85 ASN A O 1
ATOM 674 N N . GLY A 1 86 ? -3.470 7.066 -4.742 1.00 52.47 86 GLY A N 1
ATOM 675 C CA . GLY A 1 86 ? -2.109 6.531 -4.747 1.00 52.47 86 GLY A CA 1
ATOM 676 C C . GLY A 1 86 ? -1.955 5.265 -5.587 1.00 52.47 86 GLY A C 1
ATOM 677 O O . GLY A 1 86 ? -2.868 4.836 -6.286 1.00 52.47 86 GLY A O 1
ATOM 678 N N . GLY A 1 87 ? -0.772 4.652 -5.512 1.00 52.09 87 GLY A N 1
ATOM 679 C CA . GLY A 1 87 ? -0.491 3.346 -6.114 1.00 52.09 87 GLY A CA 1
ATOM 680 C C . GLY A 1 87 ? 0.729 3.322 -7.033 1.00 52.09 87 GLY A C 1
ATOM 681 O O . GLY A 1 87 ? 1.516 2.384 -6.969 1.00 52.09 87 GLY A O 1
ATOM 682 N N . PHE A 1 88 ? 0.978 4.355 -7.836 1.00 54.41 88 PHE A N 1
ATOM 683 C CA . PHE A 1 88 ? 2.096 4.312 -8.788 1.00 54.41 88 PHE A CA 1
ATOM 684 C C . PHE A 1 88 ? 3.479 4.546 -8.147 1.00 54.41 88 PHE A C 1
ATOM 686 O O . PHE A 1 88 ? 3.603 5.141 -7.066 1.00 54.41 88 PHE A O 1
ATOM 693 N N . PRO A 1 89 ? 4.570 4.089 -8.795 1.00 54.50 89 PRO A N 1
ATOM 694 C CA . PRO A 1 89 ? 5.929 4.522 -8.485 1.00 54.50 89 PRO A CA 1
ATOM 695 C C . PRO A 1 89 ? 6.061 6.043 -8.632 1.00 54.50 89 PRO A C 1
ATOM 697 O O . PRO A 1 89 ? 5.689 6.602 -9.660 1.00 54.50 89 PRO A O 1
ATOM 700 N N . LYS A 1 90 ? 6.653 6.720 -7.638 1.00 50.25 90 LYS A N 1
ATOM 701 C CA . LYS A 1 90 ? 6.715 8.199 -7.560 1.00 50.25 90 LYS A CA 1
ATOM 702 C C . LYS A 1 90 ? 7.440 8.874 -8.745 1.00 50.25 90 LYS A C 1
ATOM 704 O O . LYS A 1 90 ? 7.303 10.075 -8.937 1.00 50.25 90 LYS A O 1
ATOM 709 N N . LEU A 1 91 ? 8.196 8.113 -9.542 1.00 51.44 91 LEU A N 1
ATOM 710 C CA . LEU A 1 91 ? 8.853 8.573 -10.776 1.00 51.44 91 LEU A CA 1
ATOM 711 C C . LEU A 1 91 ? 8.001 8.372 -12.038 1.00 51.44 91 LEU A C 1
ATOM 713 O O . LEU A 1 91 ? 8.168 9.116 -12.999 1.00 51.44 91 LEU A O 1
ATOM 717 N N . PHE A 1 92 ? 7.060 7.426 -12.017 1.00 50.69 92 PHE A N 1
ATOM 718 C CA . PHE A 1 92 ? 6.037 7.279 -13.055 1.00 50.69 92 PHE A CA 1
ATOM 719 C C . PHE A 1 92 ? 4.992 8.409 -12.970 1.00 50.69 92 PHE A C 1
ATOM 721 O O . PHE A 1 92 ? 4.318 8.735 -13.942 1.00 50.69 92 PHE A O 1
ATOM 728 N N . GLU A 1 93 ? 4.906 9.055 -11.803 1.00 49.53 93 GLU A N 1
ATOM 729 C CA . GLU A 1 93 ? 4.097 10.246 -11.538 1.00 49.53 93 GLU A CA 1
ATOM 730 C C . GLU A 1 93 ? 4.970 11.458 -11.170 1.00 49.53 93 GLU A C 1
ATOM 732 O O . GLU A 1 93 ? 4.708 12.165 -10.195 1.00 49.53 93 GLU A O 1
ATOM 737 N N . LYS A 1 94 ? 6.008 11.740 -11.979 1.00 42.62 94 LYS A N 1
ATOM 738 C CA . LYS A 1 94 ? 6.695 13.046 -11.940 1.00 42.62 94 LYS A CA 1
ATOM 739 C C . LYS A 1 94 ? 5.630 14.150 -12.090 1.00 42.62 94 LYS A C 1
ATOM 741 O O . LYS A 1 94 ? 4.981 14.259 -13.125 1.00 42.62 94 LYS A O 1
ATOM 746 N N . GLN A 1 95 ? 5.444 14.933 -11.021 1.00 30.33 95 GLN A N 1
ATOM 747 C CA . GLN A 1 95 ? 4.302 15.832 -10.760 1.00 30.33 95 GLN A CA 1
ATOM 748 C C . GLN A 1 95 ? 2.948 15.168 -10.403 1.00 30.33 95 GLN A C 1
ATOM 750 O O . GLN A 1 95 ? 1.903 15.473 -10.992 1.00 30.33 95 GLN A O 1
ATOM 755 N N . ILE A 1 96 ? 2.936 14.385 -9.319 1.00 34.00 96 ILE A N 1
ATOM 756 C CA . ILE A 1 96 ? 1.875 14.463 -8.297 1.00 34.00 96 ILE A CA 1
ATOM 757 C C . ILE A 1 96 ? 2.491 14.930 -6.967 1.00 34.00 96 ILE A C 1
ATOM 759 O O . ILE A 1 96 ? 3.546 14.449 -6.552 1.00 34.00 96 ILE A O 1
ATOM 763 N N . LYS A 1 97 ? 1.850 15.904 -6.304 1.00 34.22 97 LYS A N 1
ATOM 764 C CA . LYS A 1 97 ? 2.251 16.376 -4.970 1.00 34.22 97 LYS A CA 1
ATOM 765 C C . LYS A 1 97 ? 1.928 15.308 -3.921 1.00 34.22 97 LYS A C 1
ATOM 767 O O . LYS A 1 97 ? 0.766 14.974 -3.746 1.00 34.22 97 LYS A O 1
ATOM 772 N N . THR A 1 98 ? 2.949 14.868 -3.191 1.00 35.19 98 THR A N 1
ATOM 773 C CA . THR A 1 98 ? 2.871 14.461 -1.775 1.00 35.19 98 THR A CA 1
ATOM 774 C C . THR A 1 98 ? 1.693 13.561 -1.358 1.00 35.19 98 THR A C 1
ATOM 776 O O . THR A 1 98 ? 0.987 13.883 -0.408 1.00 35.19 98 THR A O 1
ATOM 779 N N . PHE A 1 99 ? 1.548 12.390 -1.985 1.00 38.97 99 PHE A N 1
ATOM 780 C CA . PHE A 1 99 ? 0.854 11.254 -1.358 1.00 38.97 99 PHE A CA 1
ATOM 781 C C . PHE A 1 99 ? 1.877 10.213 -0.885 1.00 38.97 99 PHE A C 1
ATOM 783 O O . PHE A 1 99 ? 2.878 9.912 -1.553 1.00 38.97 99 PHE A O 1
ATOM 790 N N . GLY A 1 100 ? 1.711 9.802 0.369 1.00 45.75 100 GLY A N 1
ATOM 791 C CA . GLY A 1 100 ? 2.769 9.278 1.232 1.00 45.75 100 GLY A CA 1
ATOM 792 C C . GLY A 1 100 ? 2.630 7.797 1.560 1.00 45.75 100 GLY A C 1
ATOM 793 O O . GLY A 1 100 ? 3.459 7.268 2.290 1.00 45.75 100 GLY A O 1
ATOM 794 N N . GLU A 1 101 ? 1.629 7.112 1.023 1.00 51.78 101 GLU A N 1
ATOM 795 C CA . GLU A 1 101 ? 1.132 5.837 1.560 1.00 51.78 101 GLU A CA 1
ATOM 796 C C . GLU A 1 101 ? 1.845 4.570 1.045 1.00 51.78 101 GLU A C 1
ATOM 798 O O . GLU A 1 101 ? 1.218 3.618 0.611 1.00 51.78 101 GLU A O 1
ATOM 803 N N . THR A 1 102 ? 3.177 4.522 1.110 1.00 59.62 102 THR A N 1
ATOM 804 C CA . THR A 1 102 ? 3.896 3.228 1.118 1.00 59.62 102 THR A CA 1
ATOM 805 C C . THR A 1 102 ? 4.292 2.912 2.553 1.00 59.62 102 THR A C 1
ATOM 807 O O . THR A 1 102 ? 4.829 3.817 3.194 1.00 59.62 102 THR A O 1
ATOM 810 N N . LEU A 1 103 ? 4.187 1.665 3.011 1.00 64.44 103 LEU A N 1
ATOM 811 C CA . LEU A 1 103 ? 4.578 1.205 4.355 1.00 64.44 103 LEU A CA 1
ATOM 812 C C . LEU A 1 103 ? 5.909 1.761 4.872 1.00 64.44 103 LEU A C 1
ATOM 814 O O . LEU A 1 103 ? 6.041 2.222 6.007 1.00 64.44 103 LEU A O 1
ATOM 818 N N . ALA A 1 104 ? 6.910 1.797 3.991 1.00 66.44 104 ALA A N 1
ATOM 819 C CA . ALA A 1 104 ? 8.227 2.349 4.281 1.00 66.44 104 ALA A CA 1
ATOM 820 C C . ALA A 1 104 ? 8.230 3.860 4.613 1.00 66.44 104 ALA A C 1
ATOM 822 O O . ALA A 1 104 ? 9.273 4.378 4.994 1.00 66.44 104 ALA A O 1
ATOM 823 N N . ASN A 1 105 ? 7.116 4.585 4.471 1.00 77.75 105 ASN A N 1
ATOM 824 C CA . ASN A 1 105 ? 6.946 5.951 4.970 1.00 77.75 105 ASN A CA 1
ATOM 825 C C . ASN A 1 105 ? 6.306 5.947 6.366 1.00 77.75 105 ASN A C 1
ATOM 827 O O . ASN A 1 105 ? 6.813 6.674 7.208 1.00 77.75 105 ASN A O 1
ATOM 831 N N . TRP A 1 106 ? 5.327 5.086 6.680 1.00 84.94 106 TRP A N 1
ATOM 832 C CA . TRP A 1 106 ? 4.802 4.943 8.054 1.00 84.94 106 TRP A CA 1
ATOM 833 C C . TRP A 1 106 ? 5.929 4.702 9.075 1.00 84.94 106 TRP A C 1
ATOM 835 O O . TRP A 1 106 ? 5.959 5.314 10.137 1.0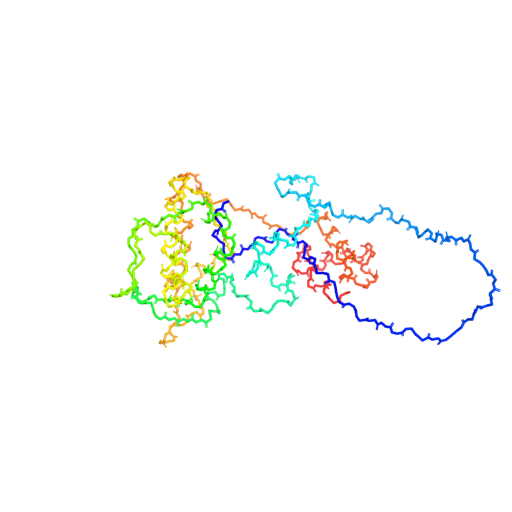0 84.94 106 TRP A O 1
ATOM 845 N N . THR A 1 107 ? 6.930 3.895 8.708 1.00 84.94 107 THR A N 1
ATOM 846 C CA . THR A 1 107 ? 8.100 3.589 9.555 1.00 84.94 107 THR A CA 1
ATOM 847 C C . THR A 1 107 ? 9.295 4.546 9.400 1.00 84.94 107 THR A C 1
ATOM 849 O O . THR A 1 107 ? 10.276 4.408 10.135 1.00 84.94 107 THR A O 1
ATOM 852 N N . ARG A 1 108 ? 9.282 5.516 8.466 1.00 85.62 108 ARG A N 1
ATOM 853 C CA . ARG A 1 108 ? 10.445 6.410 8.200 1.00 85.62 108 ARG A CA 1
ATOM 854 C C . ARG A 1 108 ? 10.142 7.913 8.149 1.00 85.62 108 ARG A C 1
ATOM 856 O O . ARG A 1 108 ? 11.076 8.703 8.276 1.00 85.62 108 ARG A O 1
ATOM 863 N N . ARG A 1 109 ? 8.893 8.288 7.876 1.00 85.94 109 ARG A N 1
ATOM 864 C CA . ARG A 1 109 ? 8.339 9.641 7.687 1.00 85.94 109 ARG A CA 1
ATOM 865 C C . ARG A 1 109 ? 6.801 9.628 7.911 1.00 85.94 109 ARG A C 1
ATOM 867 O O . ARG A 1 109 ? 6.072 9.920 6.960 1.00 85.94 109 ARG A O 1
ATOM 874 N N . PRO A 1 110 ? 6.296 9.243 9.099 1.00 87.50 110 PRO A N 1
ATOM 875 C CA . PRO A 1 110 ? 4.874 9.400 9.421 1.00 87.50 110 PRO A CA 1
ATOM 876 C C . PRO A 1 110 ? 4.475 10.884 9.397 1.00 87.50 110 PRO A C 1
ATOM 878 O O . PRO A 1 110 ? 5.321 11.751 9.635 1.00 87.50 110 PRO A O 1
ATOM 881 N N . ARG A 1 111 ? 3.201 11.189 9.124 1.00 87.25 111 ARG A N 1
ATOM 882 C CA . ARG A 1 111 ? 2.681 12.573 9.164 1.00 87.25 111 ARG A CA 1
ATOM 883 C C . ARG A 1 111 ? 2.473 13.075 10.590 1.00 87.25 111 ARG A C 1
ATOM 885 O O . ARG A 1 111 ? 2.773 14.225 10.884 1.00 87.25 111 ARG A O 1
ATOM 892 N N . GLU A 1 112 ? 1.960 12.202 11.449 1.00 90.38 112 GLU A N 1
ATOM 893 C CA . GLU A 1 112 ? 1.679 12.444 12.863 1.00 90.38 112 GLU A CA 1
ATOM 894 C C . GLU A 1 112 ? 1.904 11.140 13.633 1.00 90.38 112 GLU A C 1
ATOM 896 O O . GLU A 1 112 ? 1.745 10.052 13.073 1.00 90.38 112 GLU A O 1
ATOM 901 N N . VAL A 1 113 ? 2.303 11.256 14.900 1.00 93.12 113 VAL A N 1
ATOM 902 C CA . VAL A 1 113 ? 2.522 10.134 15.818 1.00 93.12 113 VAL A CA 1
ATOM 903 C C . VAL A 1 113 ? 1.920 10.514 17.166 1.00 93.12 113 VAL A C 1
ATOM 905 O O . VAL A 1 113 ? 2.263 11.566 17.703 1.00 93.12 113 VAL A O 1
ATOM 908 N N . SER A 1 114 ? 1.063 9.661 17.719 1.00 93.19 114 SER A N 1
ATOM 909 C CA . SER A 1 114 ? 0.439 9.847 19.036 1.00 93.19 114 SER A CA 1
ATOM 910 C C . SER A 1 114 ? 0.603 8.593 19.893 1.00 93.19 114 SER A C 1
ATOM 912 O O . SER A 1 114 ? 0.603 7.485 19.355 1.00 93.19 114 SER A O 1
ATOM 914 N N . SER A 1 115 ? 0.717 8.722 21.218 1.00 92.94 115 SER A N 1
ATOM 915 C CA . SER A 1 115 ? 0.641 7.548 22.103 1.00 92.94 115 SER A CA 1
ATOM 916 C C . SER A 1 115 ? -0.729 6.873 21.995 1.00 92.94 115 SER A C 1
ATOM 918 O O . SER A 1 115 ? -1.753 7.556 21.921 1.00 92.94 115 SER A O 1
ATOM 920 N N . SER A 1 116 ? -0.760 5.539 21.967 1.00 90.75 116 SER A N 1
ATOM 921 C CA . SER A 1 116 ? -2.010 4.807 21.755 1.00 90.75 116 SER A CA 1
ATOM 922 C C . SER A 1 116 ? -2.889 4.764 23.002 1.00 90.75 116 SER A C 1
ATOM 924 O O . SER A 1 116 ? -2.422 4.449 24.097 1.00 90.75 116 SER A O 1
ATOM 926 N N . THR A 1 117 ? -4.186 5.044 22.841 1.00 87.25 117 THR A N 1
ATOM 927 C CA . THR A 1 117 ? -5.141 5.058 23.965 1.00 87.25 117 THR A CA 1
ATOM 928 C C . THR A 1 117 ? -5.668 3.677 24.346 1.00 87.25 117 THR A C 1
ATOM 930 O O . THR A 1 117 ? -6.217 3.519 25.432 1.00 87.25 117 THR A O 1
ATOM 933 N N . THR A 1 118 ? -5.526 2.681 23.467 1.00 85.31 118 THR A N 1
ATOM 934 C CA . THR A 1 118 ? -6.005 1.306 23.687 1.00 85.31 118 THR A CA 1
ATOM 935 C C . THR A 1 118 ? -4.891 0.352 24.124 1.00 85.31 118 THR A C 1
ATOM 937 O O . THR A 1 118 ? -5.181 -0.744 24.607 1.00 85.31 118 THR A O 1
ATOM 940 N N . ARG A 1 119 ? -3.618 0.728 23.925 1.00 85.62 119 ARG A N 1
ATOM 941 C CA . ARG A 1 119 ? -2.476 -0.198 23.928 1.00 85.62 119 ARG A CA 1
ATOM 942 C C . ARG A 1 119 ? -1.218 0.411 24.547 1.00 85.62 119 ARG A C 1
ATOM 944 O O . ARG A 1 119 ? -0.556 1.263 23.959 1.00 85.62 119 ARG A O 1
ATOM 951 N N . GLU A 1 120 ? -0.840 -0.086 25.721 1.00 88.12 120 GLU A N 1
ATOM 952 C CA . GLU A 1 120 ? 0.292 0.443 26.484 1.00 88.12 120 GLU A CA 1
ATOM 953 C C . GLU A 1 120 ? 1.641 0.297 25.748 1.00 88.12 120 GLU A C 1
ATOM 955 O O . GLU A 1 120 ? 2.037 -0.777 25.269 1.00 88.12 120 GLU A O 1
ATOM 960 N N . GLY A 1 121 ? 2.361 1.417 25.643 1.00 88.31 121 GLY A N 1
ATOM 961 C CA . GLY A 1 121 ? 3.652 1.496 24.959 1.00 88.31 121 GLY A CA 1
ATOM 962 C C . GLY A 1 121 ? 3.587 1.318 23.437 1.00 88.31 121 GLY A C 1
ATOM 963 O O . GLY A 1 121 ? 4.627 1.057 22.831 1.00 88.31 121 GLY A O 1
ATOM 964 N N . PHE A 1 122 ? 2.404 1.419 22.821 1.00 93.12 122 PHE A N 1
ATOM 965 C CA . PHE A 1 122 ? 2.241 1.516 21.366 1.00 93.12 122 PHE A CA 1
ATOM 966 C C . PHE A 1 122 ? 2.072 2.973 20.917 1.00 93.12 122 PHE A C 1
ATOM 968 O O . PHE A 1 122 ? 1.647 3.834 21.691 1.00 93.12 122 PHE A O 1
ATOM 975 N N . VAL A 1 123 ? 2.370 3.236 19.643 1.00 94.75 123 VAL A N 1
ATOM 976 C CA . VAL A 1 123 ? 2.072 4.511 18.979 1.00 94.75 123 VAL A CA 1
ATOM 977 C C . VAL A 1 123 ? 1.148 4.324 17.779 1.00 94.75 123 VAL A C 1
ATOM 979 O O . VAL A 1 123 ? 1.275 3.379 16.995 1.00 94.75 123 VAL A O 1
ATOM 982 N N . ASP A 1 124 ? 0.243 5.281 17.634 1.00 94.88 124 ASP A N 1
ATOM 983 C CA . ASP A 1 124 ? -0.706 5.412 16.541 1.00 94.88 124 ASP A CA 1
ATOM 984 C C . ASP A 1 124 ? -0.216 6.417 15.497 1.00 94.88 124 ASP A C 1
ATOM 986 O O . ASP A 1 124 ? 0.509 7.361 15.813 1.00 94.88 124 ASP A O 1
ATOM 990 N N . LEU A 1 125 ? -0.630 6.207 14.242 1.00 93.75 125 LEU A N 1
ATOM 991 C CA . LEU A 1 125 ? -0.302 7.063 13.097 1.00 93.75 125 LEU A CA 1
ATOM 992 C C . LEU A 1 125 ? -1.600 7.662 12.515 1.00 93.75 125 LEU A C 1
ATOM 994 O O . LEU A 1 125 ? -2.007 7.294 11.409 1.00 93.75 125 LEU A O 1
ATOM 998 N N . PRO A 1 126 ? -2.301 8.536 13.265 1.00 93.44 126 PRO A N 1
ATOM 999 C CA . PRO A 1 126 ? -3.721 8.832 13.054 1.00 93.44 126 PRO A CA 1
ATOM 1000 C C . PRO A 1 126 ? -4.036 9.417 11.665 1.00 93.44 126 PRO A C 1
ATOM 1002 O O . PRO A 1 126 ? -4.976 8.970 11.007 1.00 93.44 126 PRO A O 1
ATOM 1005 N N . LEU A 1 127 ? -3.219 10.350 11.156 1.00 91.56 127 LEU A N 1
ATOM 1006 C CA . LEU A 1 127 ? -3.408 10.932 9.816 1.00 91.56 127 LEU A CA 1
ATOM 1007 C C . LEU A 1 127 ? -3.175 9.927 8.681 1.00 91.56 127 LEU A C 1
ATOM 1009 O O . LEU A 1 127 ? -3.912 9.922 7.694 1.00 91.56 127 LEU A O 1
ATOM 1013 N N . ASP A 1 128 ? -2.143 9.090 8.792 1.00 90.88 128 ASP A N 1
ATOM 1014 C CA . ASP A 1 128 ? -1.824 8.089 7.771 1.00 90.88 128 ASP A CA 1
ATOM 1015 C C . ASP A 1 128 ? -2.866 6.957 7.763 1.00 90.88 128 ASP A C 1
ATOM 1017 O O . ASP A 1 128 ? -3.302 6.538 6.691 1.00 90.88 128 ASP A O 1
ATOM 1021 N N . ALA A 1 129 ? -3.350 6.552 8.942 1.00 92.31 129 ALA A N 1
ATOM 1022 C CA . ALA A 1 129 ? -4.465 5.624 9.111 1.00 92.31 129 ALA A CA 1
ATOM 1023 C C . ALA A 1 129 ? -5.771 6.162 8.494 1.00 92.31 129 ALA A C 1
ATOM 1025 O O . ALA A 1 129 ? -6.404 5.483 7.686 1.00 92.31 129 ALA A O 1
ATOM 1026 N N . ALA A 1 130 ? -6.160 7.404 8.807 1.00 92.31 130 ALA A N 1
ATOM 1027 C CA . ALA A 1 130 ? -7.366 8.011 8.240 1.00 92.31 130 ALA A CA 1
ATOM 1028 C C . ALA A 1 130 ? -7.263 8.188 6.714 1.00 92.31 130 ALA A C 1
ATOM 1030 O O . ALA A 1 130 ? -8.232 7.927 6.000 1.00 92.31 130 ALA A O 1
ATOM 1031 N N . THR A 1 131 ? -6.084 8.551 6.192 1.00 89.25 131 THR A N 1
ATOM 1032 C CA . THR A 1 131 ? -5.853 8.631 4.737 1.00 89.25 131 THR A CA 1
ATOM 1033 C C . THR A 1 131 ? -6.008 7.253 4.078 1.00 89.25 131 THR A C 1
ATOM 1035 O O . THR A 1 131 ? -6.683 7.131 3.053 1.00 89.25 131 THR A O 1
ATOM 1038 N N . TRP A 1 132 ? -5.466 6.195 4.693 1.00 90.88 132 TRP A N 1
ATOM 1039 C CA . TRP A 1 132 ? -5.633 4.828 4.197 1.00 90.88 132 TRP A CA 1
ATOM 1040 C C . TRP A 1 132 ? -7.101 4.366 4.229 1.00 90.88 132 TRP A C 1
ATOM 1042 O O . TRP A 1 132 ? -7.567 3.775 3.257 1.00 90.88 132 TRP A O 1
ATOM 1052 N N . LEU A 1 133 ? -7.874 4.703 5.271 1.00 92.56 133 LEU A N 1
ATOM 1053 C CA . LEU A 1 133 ? -9.315 4.406 5.328 1.00 92.56 133 LEU A CA 1
ATOM 1054 C C . LEU A 1 133 ? -10.102 5.090 4.193 1.00 92.56 133 LEU A C 1
ATOM 1056 O O . LEU A 1 133 ? -10.977 4.461 3.594 1.00 92.56 133 LEU A O 1
ATOM 1060 N N . VAL A 1 134 ? -9.768 6.340 3.839 1.00 90.38 134 VAL A N 1
ATOM 1061 C CA . VAL A 1 134 ? -10.343 7.026 2.662 1.00 90.38 134 VAL A CA 1
ATOM 1062 C C . VAL A 1 134 ? -9.996 6.270 1.371 1.00 90.38 134 VAL A C 1
ATOM 1064 O O . VAL A 1 134 ? -10.884 6.057 0.543 1.00 90.38 134 VAL A O 1
ATOM 1067 N N . HIS A 1 135 ? -8.748 5.816 1.197 1.00 86.38 135 HIS A N 1
ATOM 1068 C CA . HIS A 1 135 ? -8.356 5.007 0.034 1.00 86.38 135 HIS A CA 1
ATOM 1069 C C . HIS A 1 135 ? -9.103 3.667 -0.031 1.00 86.38 135 HIS A C 1
ATOM 1071 O O . HIS A 1 135 ? -9.693 3.353 -1.067 1.00 86.38 135 HIS A O 1
ATOM 1077 N N . PHE A 1 136 ? -9.148 2.914 1.072 1.00 89.56 136 PHE A N 1
ATOM 1078 C CA . PHE A 1 136 ? -9.873 1.647 1.159 1.00 89.56 136 PHE A CA 1
ATOM 1079 C C . PHE A 1 136 ? -11.352 1.819 0.785 1.00 89.56 136 PHE A C 1
ATOM 1081 O O . PHE A 1 136 ? -11.875 1.047 -0.026 1.00 89.56 136 PHE A O 1
ATOM 1088 N N . LYS A 1 137 ? -12.009 2.867 1.310 1.00 90.38 137 LYS A N 1
ATOM 1089 C CA . LYS A 1 137 ? -13.405 3.198 0.993 1.00 90.38 137 LYS A CA 1
ATOM 1090 C C . LYS A 1 137 ? -13.598 3.496 -0.493 1.00 90.38 137 LYS A C 1
ATOM 1092 O O . LYS A 1 137 ? -14.518 2.952 -1.100 1.00 90.38 137 LYS A O 1
ATOM 1097 N N . SER A 1 138 ? -12.750 4.337 -1.093 1.00 86.12 138 SER A N 1
ATOM 1098 C CA . SER A 1 138 ? -12.896 4.719 -2.504 1.00 86.12 138 SER A CA 1
ATOM 1099 C C . SER A 1 138 ? -12.693 3.520 -3.436 1.00 86.12 138 SER A C 1
ATOM 1101 O O . SER A 1 138 ? -13.538 3.255 -4.291 1.00 86.12 138 SER A O 1
ATOM 1103 N N . GLN A 1 139 ? -11.617 2.759 -3.213 1.00 83.38 139 GLN A N 1
ATOM 1104 C CA . GLN A 1 139 ? -11.195 1.620 -4.032 1.00 83.38 139 GLN A CA 1
ATOM 1105 C C . GLN A 1 139 ? -12.225 0.477 -4.022 1.00 83.38 139 GLN A C 1
ATOM 1107 O O . GLN A 1 139 ? -12.495 -0.131 -5.057 1.00 83.38 139 GLN A O 1
ATOM 1112 N N . ASN A 1 140 ? -12.822 0.200 -2.858 1.00 88.81 140 ASN A N 1
ATOM 1113 C CA . ASN A 1 140 ? -13.744 -0.922 -2.665 1.00 88.81 140 ASN A CA 1
ATOM 1114 C C . ASN A 1 140 ? -15.232 -0.539 -2.723 1.00 88.81 140 ASN A C 1
ATOM 1116 O O . ASN A 1 140 ? -16.077 -1.431 -2.670 1.00 88.81 140 ASN A O 1
ATOM 1120 N N . SER A 1 141 ? -15.560 0.751 -2.853 1.00 86.75 141 SER A N 1
ATOM 1121 C CA . SER A 1 141 ? -16.921 1.321 -2.851 1.00 86.75 141 SER A CA 1
ATOM 1122 C C . SER A 1 141 ? -17.985 0.463 -3.557 1.00 86.75 141 SER A C 1
ATOM 1124 O O . SER A 1 141 ? -18.959 0.042 -2.935 1.00 86.75 141 SER A O 1
ATOM 1126 N N . ALA A 1 142 ? -17.772 0.128 -4.833 1.00 87.12 142 ALA A N 1
ATOM 1127 C CA . ALA A 1 142 ? -18.708 -0.659 -5.643 1.00 87.12 142 ALA A CA 1
ATOM 1128 C C . ALA A 1 142 ? -18.922 -2.113 -5.158 1.00 87.12 142 ALA A C 1
ATOM 1130 O O . ALA A 1 142 ? -19.939 -2.723 -5.485 1.00 87.12 142 ALA A O 1
ATOM 1131 N N . LEU A 1 143 ? -17.981 -2.680 -4.393 1.00 88.06 143 LEU A N 1
ATOM 1132 C CA . LEU A 1 143 ? -18.112 -4.008 -3.782 1.00 88.06 143 LEU A CA 1
ATOM 1133 C C . LEU A 1 143 ? -18.713 -3.933 -2.377 1.00 88.06 143 LEU A C 1
ATOM 1135 O O . LEU A 1 143 ? -19.588 -4.735 -2.064 1.00 88.06 143 LEU A O 1
ATOM 1139 N N . LEU A 1 144 ? -18.298 -2.969 -1.551 1.00 88.38 144 LEU A N 1
ATOM 1140 C CA . LEU A 1 144 ? -18.828 -2.795 -0.193 1.00 88.38 144 LEU A CA 1
ATOM 1141 C C . LEU A 1 144 ? -20.333 -2.489 -0.227 1.00 88.38 144 LEU A C 1
ATOM 1143 O O . LEU A 1 144 ? -21.102 -3.168 0.449 1.00 88.38 144 LEU A O 1
ATOM 1147 N N . ASN A 1 145 ? -20.762 -1.589 -1.120 1.00 87.62 145 ASN A N 1
ATOM 1148 C CA . ASN A 1 145 ? -22.176 -1.262 -1.341 1.00 87.62 145 ASN A CA 1
ATOM 1149 C C . ASN A 1 145 ? -23.015 -2.446 -1.868 1.00 87.62 145 ASN A C 1
ATOM 1151 O O . ASN A 1 145 ? -24.240 -2.390 -1.812 1.00 87.62 145 ASN A O 1
ATOM 1155 N N . LYS A 1 146 ? -22.383 -3.495 -2.420 1.00 90.31 146 LYS A N 1
ATOM 1156 C CA . LYS A 1 146 ? -23.066 -4.687 -2.955 1.00 90.31 146 LYS A CA 1
ATOM 1157 C C . LYS A 1 146 ? -23.090 -5.862 -1.972 1.00 90.31 146 LYS A C 1
ATOM 1159 O O . LYS A 1 146 ? -24.006 -6.676 -2.033 1.00 90.31 146 LYS A O 1
ATOM 1164 N N . LEU A 1 147 ? -22.062 -5.995 -1.135 1.00 87.50 147 LEU A N 1
ATOM 1165 C CA . LEU A 1 147 ? -21.901 -7.131 -0.222 1.00 87.50 147 LEU A CA 1
ATOM 1166 C C . LEU A 1 147 ? -22.562 -6.913 1.145 1.00 87.50 147 LEU A C 1
ATOM 1168 O O . LEU A 1 147 ? -22.789 -7.896 1.841 1.00 87.50 147 LEU A O 1
ATOM 1172 N N . ASP A 1 148 ? -22.828 -5.654 1.519 1.00 88.06 148 ASP A N 1
ATOM 1173 C CA . ASP A 1 148 ? -23.426 -5.238 2.799 1.00 88.06 148 ASP A CA 1
ATOM 1174 C C . ASP A 1 148 ? -22.852 -5.980 4.023 1.00 88.06 148 ASP A C 1
ATOM 1176 O O . ASP A 1 148 ? -23.565 -6.514 4.874 1.00 88.06 148 ASP A O 1
ATOM 1180 N N . LEU A 1 149 ? -21.518 -6.054 4.081 1.00 92.75 149 LEU A N 1
ATOM 1181 C CA . LEU A 1 149 ? -20.808 -6.722 5.169 1.00 92.75 149 LEU A CA 1
ATOM 1182 C C . LEU A 1 149 ? -21.111 -5.997 6.488 1.00 92.75 149 LEU A C 1
ATOM 1184 O O . LEU A 1 149 ? -20.896 -4.787 6.593 1.00 92.75 149 LEU A O 1
ATOM 1188 N N . ARG A 1 150 ? -21.598 -6.736 7.488 1.00 94.31 150 ARG A N 1
ATOM 1189 C CA . ARG A 1 150 ? -21.933 -6.218 8.823 1.00 94.31 150 ARG A CA 1
ATOM 1190 C C . ARG A 1 150 ? -20.862 -6.576 9.842 1.00 94.31 150 ARG A C 1
ATOM 1192 O O . ARG A 1 150 ? -20.234 -7.623 9.707 1.00 94.31 150 ARG A O 1
ATOM 1199 N N . ILE A 1 151 ? -20.657 -5.730 10.847 1.00 95.19 151 ILE A N 1
ATOM 1200 C CA . ILE A 1 151 ? -19.667 -6.002 11.894 1.00 95.19 151 ILE A CA 1
ATOM 1201 C C . ILE A 1 151 ? -20.180 -7.041 12.899 1.00 95.19 151 ILE A C 1
ATOM 1203 O O . ILE A 1 151 ? -21.351 -7.023 13.283 1.00 95.19 151 ILE A O 1
ATOM 1207 N N . SER A 1 152 ? -19.290 -7.948 13.304 1.00 94.31 152 SER A N 1
ATOM 1208 C CA . SER A 1 152 ? -19.596 -9.164 14.072 1.00 94.31 152 SER A CA 1
ATOM 1209 C C . SER A 1 152 ? -19.804 -8.968 15.579 1.00 94.31 152 SER A C 1
ATOM 1211 O O . SER A 1 152 ? -20.079 -9.940 16.277 1.00 94.31 152 SER A O 1
ATOM 1213 N N . LYS A 1 153 ? -19.619 -7.743 16.089 1.00 94.44 153 LYS A N 1
ATOM 1214 C CA . LYS A 1 153 ? -19.705 -7.382 17.514 1.00 94.44 153 LYS A CA 1
ATOM 1215 C C . LYS A 1 153 ? -19.709 -5.863 17.710 1.00 94.44 153 LYS A C 1
ATOM 1217 O O . LYS A 1 153 ? -19.357 -5.117 16.795 1.00 94.44 153 LYS A O 1
ATOM 1222 N N . ASP A 1 154 ? -19.991 -5.423 18.932 1.00 95.69 154 ASP A N 1
ATOM 1223 C CA . ASP A 1 154 ? -19.787 -4.038 19.367 1.00 95.69 154 ASP A CA 1
ATOM 1224 C C . ASP A 1 154 ? -18.294 -3.643 19.400 1.00 95.69 154 ASP A C 1
ATOM 1226 O O . ASP A 1 154 ? -17.439 -4.357 19.935 1.00 95.69 154 ASP A O 1
ATOM 1230 N N . TYR A 1 155 ? -17.993 -2.445 18.893 1.00 95.19 155 TYR A N 1
ATOM 1231 C CA . TYR A 1 155 ? -16.696 -1.773 19.003 1.00 95.19 155 TYR A CA 1
ATOM 1232 C C . TYR A 1 155 ? -16.862 -0.449 19.756 1.00 95.19 155 TYR A C 1
ATOM 1234 O O . TYR A 1 155 ? -17.485 0.489 19.256 1.00 95.19 155 TYR A O 1
ATOM 1242 N N . ILE A 1 156 ? -16.316 -0.379 20.973 1.00 93.94 156 ILE A N 1
ATOM 1243 C CA . ILE A 1 156 ? -16.444 0.768 21.884 1.00 93.94 156 ILE A CA 1
ATOM 1244 C C . ILE A 1 156 ? -15.216 1.673 21.738 1.00 93.94 156 ILE A C 1
ATOM 1246 O O . ILE A 1 156 ? -14.103 1.262 22.058 1.00 93.94 156 ILE A O 1
ATOM 1250 N N . TRP A 1 157 ? -15.424 2.917 21.309 1.00 93.00 157 TRP A N 1
ATOM 1251 C CA . TRP A 1 157 ? -14.360 3.912 21.114 1.00 93.00 157 TRP A CA 1
ATOM 1252 C C . TRP A 1 157 ? -14.269 4.876 22.300 1.00 93.00 157 TRP A C 1
ATOM 1254 O O . TRP A 1 157 ? -13.185 5.260 22.747 1.00 93.00 157 TRP A O 1
ATOM 1264 N N . SER A 1 158 ? -15.420 5.282 22.840 1.00 91.62 158 SER A N 1
ATOM 1265 C CA . SER A 1 158 ? -15.516 6.175 23.996 1.00 91.62 158 SER A CA 1
ATOM 1266 C C . SER A 1 158 ? -16.754 5.866 24.838 1.00 91.62 158 SER A C 1
ATOM 1268 O O . SER A 1 158 ? -17.647 5.143 24.409 1.00 91.62 158 SER A O 1
ATOM 1270 N N . LYS A 1 159 ? -16.878 6.500 26.013 1.00 90.12 159 LYS A N 1
ATOM 1271 C CA . LYS A 1 159 ? -18.092 6.432 26.857 1.00 90.12 159 LYS A CA 1
ATOM 1272 C C . LYS A 1 159 ? -19.374 6.957 26.172 1.00 90.12 159 LYS A C 1
ATOM 1274 O O . LYS A 1 159 ? -20.431 6.938 26.793 1.00 90.12 159 LYS A O 1
ATOM 1279 N N . ARG A 1 160 ? -19.281 7.501 24.950 1.00 91.00 160 ARG A N 1
ATOM 1280 C CA . ARG A 1 160 ? -20.396 8.053 24.158 1.00 91.00 160 ARG A CA 1
ATOM 1281 C C . ARG A 1 160 ? -20.439 7.543 22.712 1.00 91.00 160 ARG A C 1
ATOM 1283 O O . ARG A 1 160 ? -21.377 7.876 21.998 1.00 91.00 160 ARG A O 1
ATOM 1290 N N . GLU A 1 161 ? -19.428 6.803 22.259 1.00 92.31 161 GLU A N 1
ATOM 1291 C CA . GLU A 1 161 ? -19.251 6.428 20.853 1.00 92.31 161 GLU A CA 1
ATOM 1292 C C . GLU A 1 161 ? -18.911 4.939 20.756 1.00 92.31 161 GLU A C 1
ATOM 1294 O O . GLU A 1 161 ? -17.815 4.519 21.130 1.00 92.31 161 GLU A O 1
ATOM 1299 N N . THR A 1 162 ? -19.859 4.170 20.225 1.00 94.62 162 THR A N 1
ATOM 1300 C CA . THR A 1 162 ? -19.772 2.724 19.992 1.00 94.62 162 THR A CA 1
ATOM 1301 C C . THR A 1 162 ? -20.374 2.434 18.622 1.00 94.62 162 THR A C 1
ATOM 1303 O O . THR A 1 162 ? -21.474 2.909 18.335 1.00 94.62 162 THR A O 1
ATOM 1306 N N . THR A 1 163 ? -19.690 1.652 17.790 1.00 95.31 163 THR A N 1
ATOM 1307 C CA . THR A 1 163 ? -20.284 1.069 16.576 1.00 95.31 163 THR A CA 1
ATOM 1308 C C . THR A 1 163 ? -20.847 -0.298 16.956 1.00 95.31 163 THR A C 1
ATOM 1310 O O . THR A 1 163 ? -20.121 -1.096 17.547 1.00 95.31 163 THR A O 1
ATOM 1313 N N . LYS A 1 164 ? -22.135 -0.548 16.696 1.00 95.12 164 LYS A N 1
ATOM 1314 C CA . LYS A 1 164 ? -22.841 -1.722 17.232 1.00 95.12 164 LYS A CA 1
ATOM 1315 C C . LYS A 1 164 ? -22.761 -2.941 16.321 1.00 95.12 164 LYS A C 1
ATOM 1317 O O . LYS A 1 164 ? -22.701 -2.795 15.103 1.00 95.12 164 LYS A O 1
ATOM 1322 N N . GLU A 1 165 ? -22.85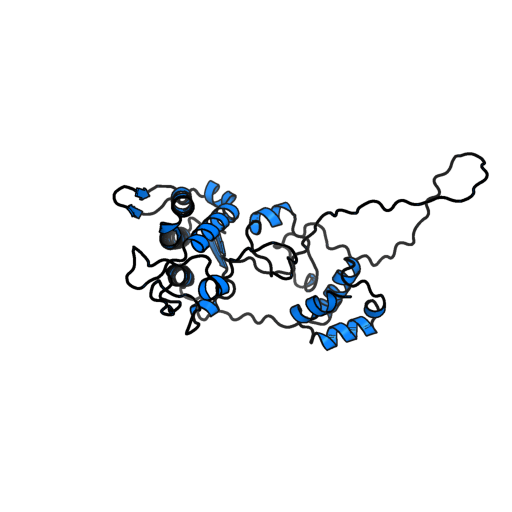5 -4.132 16.903 1.00 95.75 165 GLU A N 1
ATOM 1323 C CA . GLU A 1 165 ? -23.076 -5.372 16.154 1.00 95.75 165 GLU A CA 1
ATOM 1324 C C . GLU A 1 165 ? -24.217 -5.203 15.131 1.00 95.75 165 GLU A C 1
ATOM 1326 O O . GLU A 1 165 ? -25.263 -4.618 15.422 1.00 95.75 165 GLU A O 1
ATOM 1331 N N . GLY A 1 166 ? -23.996 -5.669 13.899 1.00 93.56 166 GLY A N 1
ATOM 1332 C CA . GLY A 1 166 ? -24.953 -5.505 12.803 1.00 93.56 166 GLY A CA 1
ATOM 1333 C C . GLY A 1 166 ? -24.870 -4.175 12.035 1.00 93.56 166 GLY A C 1
ATOM 1334 O O . GLY A 1 166 ? -25.433 -4.102 10.939 1.00 93.56 166 GLY A O 1
ATOM 1335 N N . SER A 1 167 ? -24.141 -3.155 12.512 1.00 94.75 167 SER A N 1
ATOM 1336 C CA . SER A 1 167 ? -23.784 -1.973 11.698 1.00 94.75 167 SER A CA 1
ATOM 1337 C C . SER A 1 167 ? -23.026 -2.381 10.431 1.00 94.75 167 SER A C 1
ATOM 1339 O O . SER A 1 167 ? -22.303 -3.380 10.409 1.00 94.75 167 SER A O 1
ATOM 1341 N N . SER A 1 168 ? -23.163 -1.603 9.359 1.00 94.69 168 SER A N 1
ATOM 1342 C CA . SER A 1 168 ? -22.395 -1.801 8.129 1.00 94.69 168 SER A CA 1
ATOM 1343 C C . SER A 1 168 ? -20.904 -1.547 8.362 1.00 94.69 168 SER A C 1
ATOM 1345 O O . SER A 1 168 ? -20.511 -0.617 9.067 1.00 94.69 168 SER A O 1
ATOM 1347 N N . ILE A 1 169 ? -20.042 -2.316 7.696 1.00 94.81 169 ILE A N 1
ATOM 1348 C CA . ILE A 1 169 ? -18.586 -2.115 7.734 1.00 94.81 169 ILE A CA 1
ATOM 1349 C C . ILE A 1 169 ? -18.172 -0.735 7.183 1.00 94.81 169 ILE A C 1
ATOM 1351 O O . ILE A 1 169 ? -17.089 -0.238 7.487 1.00 94.81 169 ILE A O 1
ATOM 1355 N N . LEU A 1 170 ? -19.047 -0.084 6.406 1.00 94.25 170 LEU A N 1
ATOM 1356 C CA . LEU A 1 170 ? -18.870 1.299 5.965 1.00 94.25 170 LEU A CA 1
ATOM 1357 C C . LEU A 1 170 ? -19.016 2.308 7.112 1.00 94.25 170 LEU A C 1
ATOM 1359 O O . LEU A 1 170 ? -18.270 3.281 7.128 1.00 94.25 170 LEU A O 1
ATOM 1363 N N . GLU A 1 171 ? -19.886 2.063 8.098 1.00 95.00 171 GLU A N 1
ATOM 1364 C CA . GLU A 1 171 ? -20.029 2.918 9.290 1.00 95.00 171 GLU A CA 1
ATOM 1365 C C . GLU A 1 171 ? -18.758 2.872 10.152 1.00 95.00 171 GLU A C 1
ATOM 1367 O O . GLU A 1 171 ? -18.312 3.898 10.661 1.00 95.00 171 GLU A O 1
ATOM 1372 N N . LEU A 1 172 ? -18.126 1.697 10.260 1.00 96.06 172 LEU A N 1
ATOM 1373 C CA . LEU A 1 172 ? -16.826 1.514 10.916 1.00 96.06 172 LEU A CA 1
ATOM 1374 C C . LEU A 1 172 ? -15.714 2.316 10.211 1.00 96.06 172 LEU A C 1
ATOM 1376 O O . LEU A 1 172 ? -14.937 3.019 10.860 1.00 96.06 172 LEU A O 1
ATOM 1380 N N . VAL A 1 173 ? -15.657 2.249 8.878 1.00 95.62 173 VAL A N 1
ATOM 1381 C CA . VAL A 1 173 ? -14.688 3.009 8.067 1.00 95.62 173 VAL A CA 1
ATOM 1382 C C . VAL A 1 173 ? -14.939 4.516 8.172 1.00 95.62 173 VAL A C 1
ATOM 1384 O O . VAL A 1 173 ? -13.999 5.287 8.360 1.00 95.62 173 VAL A O 1
ATOM 1387 N N . GLU A 1 174 ? -16.196 4.955 8.098 1.00 95.62 174 GLU A N 1
ATOM 1388 C CA . GLU A 1 174 ? -16.572 6.362 8.260 1.00 95.62 174 GLU A CA 1
ATOM 1389 C C . GLU A 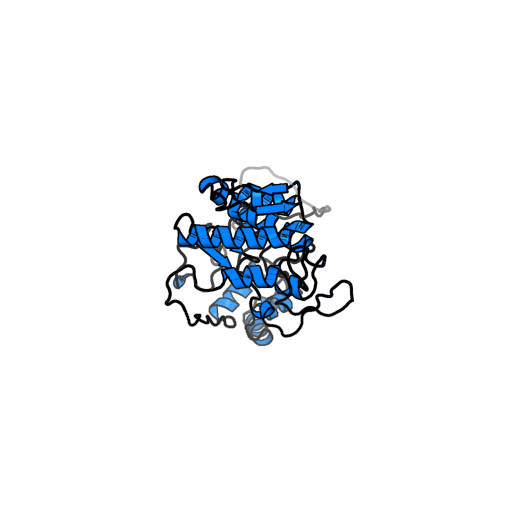1 174 ? -16.313 6.885 9.675 1.00 95.62 174 GLU A C 1
ATOM 1391 O O . GLU A 1 174 ? -15.894 8.034 9.815 1.00 95.62 174 GLU A O 1
ATOM 1396 N N . HIS A 1 175 ? -16.478 6.060 10.715 1.00 95.75 175 HIS A N 1
ATOM 1397 C CA . HIS A 1 175 ? -16.094 6.433 12.075 1.00 95.75 175 HIS A CA 1
ATOM 1398 C C . HIS A 1 175 ? -14.598 6.756 12.145 1.00 95.75 175 HIS A C 1
ATOM 1400 O O . HIS A 1 175 ? -14.243 7.848 12.579 1.00 95.75 175 HIS A O 1
ATOM 1406 N N . GLY A 1 176 ? -13.724 5.874 11.648 1.00 95.38 176 GLY A N 1
ATOM 1407 C CA . GLY A 1 176 ? -12.275 6.110 11.655 1.00 95.38 176 GLY A CA 1
ATOM 1408 C C . GLY A 1 176 ? -11.828 7.316 10.817 1.00 95.38 176 GLY A C 1
ATOM 1409 O O . GLY A 1 176 ? -10.893 8.014 11.203 1.00 95.38 176 GLY A O 1
ATOM 1410 N N . ILE A 1 177 ? -12.521 7.618 9.712 1.00 95.00 177 ILE A N 1
ATOM 1411 C CA . ILE A 1 177 ? -12.264 8.821 8.897 1.00 95.00 177 ILE A CA 1
ATOM 1412 C C . ILE A 1 177 ? -12.691 10.097 9.645 1.00 95.00 177 ILE A C 1
ATOM 1414 O O . ILE A 1 177 ? -11.930 11.060 9.710 1.00 95.00 177 ILE A O 1
ATOM 1418 N N . ASN A 1 178 ? -13.890 10.108 10.236 1.00 95.75 178 ASN A N 1
ATOM 1419 C CA . ASN A 1 178 ? -14.445 11.276 10.933 1.00 95.75 178 ASN A CA 1
ATOM 1420 C C . ASN A 1 178 ? -13.854 11.481 12.344 1.00 95.75 178 ASN A C 1
ATOM 1422 O O . ASN A 1 178 ? -13.893 12.587 12.888 1.00 95.75 178 ASN A O 1
ATOM 1426 N N . ARG A 1 179 ? -13.308 10.422 12.951 1.00 94.62 179 ARG A N 1
ATOM 1427 C CA . ARG A 1 179 ? -12.635 10.404 14.256 1.00 94.62 179 ARG A CA 1
ATOM 1428 C C . ARG A 1 179 ? -11.202 9.908 14.100 1.00 94.62 179 ARG A C 1
ATOM 1430 O O . ARG A 1 179 ? -10.818 8.891 14.663 1.00 94.62 179 ARG A O 1
ATOM 1437 N N . VAL A 1 180 ? -10.404 10.697 13.386 1.00 93.12 180 VAL A N 1
ATOM 1438 C CA . VAL A 1 180 ? -8.992 10.454 13.031 1.00 93.12 180 VAL A CA 1
ATOM 1439 C C . VAL A 1 180 ? -8.145 9.844 14.170 1.00 93.12 180 VAL A C 1
ATOM 1441 O O . VAL A 1 180 ? -7.347 8.947 13.916 1.00 93.12 180 VAL A O 1
ATOM 1444 N N . LYS A 1 181 ? -8.349 10.242 15.438 1.00 92.88 181 LYS A N 1
ATOM 1445 C CA . LYS A 1 181 ? -7.627 9.664 16.594 1.00 92.88 181 LYS A CA 1
ATOM 1446 C C . LYS A 1 181 ? -7.870 8.158 16.823 1.00 92.88 181 LYS A C 1
ATOM 1448 O O . LYS A 1 181 ? -7.031 7.506 17.423 1.00 92.88 181 LYS A O 1
ATOM 1453 N N . TYR A 1 182 ? -9.007 7.621 16.374 1.00 94.38 182 TYR A N 1
ATOM 1454 C CA . TYR A 1 182 ? -9.375 6.201 16.451 1.00 94.38 182 TYR A CA 1
ATOM 1455 C C . TYR A 1 182 ? -9.055 5.442 15.154 1.00 94.38 182 TYR A C 1
ATOM 1457 O O . TYR A 1 182 ? -9.336 4.248 15.059 1.00 94.38 182 TYR A O 1
ATOM 1465 N N . ALA A 1 183 ? -8.485 6.099 14.136 1.00 95.31 183 ALA A N 1
ATOM 1466 C CA . ALA A 1 183 ? -8.309 5.507 12.811 1.00 95.31 183 ALA A CA 1
ATOM 1467 C C . ALA A 1 183 ? -7.445 4.231 12.824 1.00 95.31 183 ALA A C 1
ATOM 1469 O O . ALA A 1 183 ? -7.757 3.289 12.099 1.00 95.31 183 ALA A O 1
ATOM 1470 N N . SER A 1 184 ? -6.411 4.153 13.673 1.00 94.75 184 SER A N 1
ATOM 1471 C CA . SER A 1 184 ? -5.601 2.936 13.833 1.00 94.75 184 SER A CA 1
ATOM 1472 C C . SER A 1 184 ? -6.407 1.750 14.373 1.00 94.75 184 SER A C 1
ATOM 1474 O O . SER A 1 184 ? -6.354 0.658 13.804 1.00 94.75 184 SER A O 1
ATOM 1476 N N . ASP A 1 185 ? -7.178 1.953 15.448 1.00 94.81 185 ASP A N 1
ATOM 1477 C CA . ASP A 1 185 ? -8.033 0.911 16.027 1.00 94.81 185 ASP A CA 1
ATOM 1478 C C . ASP A 1 185 ? -9.161 0.521 15.055 1.00 94.81 185 ASP A C 1
ATOM 1480 O O . ASP A 1 185 ? -9.499 -0.657 14.936 1.00 94.81 185 ASP A O 1
ATOM 1484 N N . CYS A 1 186 ? -9.693 1.484 14.290 1.00 96.06 186 CYS A N 1
ATOM 1485 C CA . CYS A 1 186 ? -10.663 1.230 13.221 1.00 96.06 186 CYS A CA 1
ATOM 1486 C C . CYS A 1 186 ? -10.074 0.354 12.104 1.00 96.06 186 CYS A C 1
ATOM 1488 O O . CYS A 1 186 ? -10.782 -0.503 11.580 1.00 96.06 186 CYS A O 1
ATOM 1490 N N . ILE A 1 187 ? -8.785 0.501 11.767 1.00 95.94 187 ILE A N 1
ATOM 1491 C CA . ILE A 1 187 ? -8.090 -0.410 10.843 1.00 95.94 187 ILE A CA 1
ATOM 1492 C C . ILE A 1 187 ? -7.941 -1.806 11.465 1.00 95.94 187 ILE A C 1
ATOM 1494 O O . ILE A 1 187 ? -8.254 -2.788 10.797 1.00 95.94 187 ILE A O 1
ATOM 1498 N N . ILE A 1 188 ? -7.548 -1.930 12.740 1.00 95.25 188 ILE A N 1
ATOM 1499 C CA . ILE A 1 188 ? -7.494 -3.240 13.425 1.00 95.25 188 ILE A CA 1
ATOM 1500 C C . ILE A 1 188 ? -8.864 -3.932 13.411 1.00 95.25 188 ILE A C 1
ATOM 1502 O O . ILE A 1 188 ? -8.945 -5.133 13.148 1.00 95.25 188 ILE A O 1
ATOM 1506 N N . ALA A 1 189 ? -9.935 -3.188 13.690 1.00 96.06 189 ALA A N 1
ATOM 1507 C CA . ALA A 1 189 ? -11.305 -3.678 13.632 1.00 96.06 189 ALA A CA 1
ATOM 1508 C C . ALA A 1 189 ? -11.670 -4.145 12.216 1.00 96.06 189 ALA A C 1
ATOM 1510 O O . ALA A 1 189 ? -12.047 -5.301 12.031 1.00 96.06 189 ALA A O 1
ATOM 1511 N N . LEU A 1 190 ? -11.482 -3.275 11.220 1.00 96.31 190 LEU A N 1
ATOM 1512 C CA . LEU A 1 190 ? -11.804 -3.520 9.817 1.00 96.31 190 LEU A CA 1
ATOM 1513 C C . LEU A 1 190 ? -11.072 -4.739 9.253 1.00 96.31 190 LEU A C 1
ATOM 1515 O O . LEU A 1 190 ? -11.698 -5.580 8.615 1.00 96.31 190 LEU A O 1
ATOM 1519 N N . LEU A 1 191 ? -9.760 -4.851 9.475 1.00 95.44 191 LEU A N 1
ATOM 1520 C CA . LEU A 1 191 ? -8.970 -5.965 8.950 1.00 95.44 191 LEU A CA 1
ATOM 1521 C C . LEU A 1 191 ? -9.395 -7.297 9.582 1.00 95.44 191 LEU A C 1
ATOM 1523 O O . LEU A 1 191 ? -9.454 -8.302 8.877 1.00 95.44 191 LEU A O 1
ATOM 1527 N N . LYS A 1 192 ? -9.777 -7.306 10.868 1.00 94.38 192 LYS A N 1
ATOM 1528 C CA . LYS A 1 192 ? -10.333 -8.493 11.540 1.00 94.38 192 LYS A CA 1
ATOM 1529 C C . LYS A 1 192 ? -11.711 -8.872 10.993 1.00 94.38 192 LYS A C 1
ATOM 1531 O O . LYS A 1 192 ? -11.924 -10.038 10.686 1.00 94.38 192 LYS A O 1
ATOM 1536 N N . GLU A 1 193 ? -12.609 -7.910 10.789 1.00 95.38 193 GLU A N 1
ATOM 1537 C CA . GLU A 1 193 ? -13.915 -8.155 10.157 1.00 95.38 193 GLU A CA 1
ATOM 1538 C C . GLU A 1 193 ? -13.758 -8.677 8.715 1.00 95.38 193 GLU A C 1
ATOM 1540 O O . GLU A 1 193 ? -14.368 -9.678 8.350 1.00 95.38 193 GLU A O 1
ATOM 1545 N N . ILE A 1 194 ? -12.886 -8.075 7.897 1.00 94.06 194 ILE A N 1
ATOM 1546 C CA . ILE A 1 194 ? -12.609 -8.530 6.522 1.00 94.06 194 ILE A CA 1
ATOM 1547 C C . ILE A 1 194 ? -11.986 -9.936 6.487 1.00 94.06 194 ILE A C 1
ATOM 1549 O O . ILE A 1 194 ? -12.350 -10.730 5.615 1.00 94.06 194 ILE A O 1
ATOM 1553 N N . LYS A 1 195 ? -11.097 -10.265 7.434 1.00 92.38 195 LYS A N 1
ATOM 1554 C CA . LYS A 1 195 ? -10.541 -11.616 7.625 1.00 92.38 195 LYS A CA 1
ATOM 1555 C C . LYS A 1 195 ? -11.677 -12.611 7.908 1.00 92.38 195 LYS A C 1
ATOM 1557 O O . LYS A 1 195 ? -11.874 -13.542 7.131 1.00 92.38 195 LYS A O 1
ATOM 1562 N N . THR A 1 196 ? -12.512 -12.332 8.914 1.00 92.31 196 THR A N 1
ATOM 1563 C CA . THR A 1 196 ? -13.690 -13.138 9.286 1.00 92.31 196 THR A CA 1
ATOM 1564 C C . THR A 1 196 ? -14.677 -13.329 8.130 1.00 92.31 196 THR A C 1
ATOM 1566 O O . THR A 1 196 ? -15.083 -14.460 7.859 1.00 92.31 196 THR A O 1
ATOM 1569 N N . HIS A 1 197 ? -15.055 -12.265 7.411 1.00 92.81 197 HIS A N 1
ATOM 1570 C CA . HIS A 1 197 ? -15.983 -12.346 6.271 1.00 92.81 197 HIS A CA 1
ATOM 1571 C C . HIS A 1 197 ? -15.420 -13.150 5.097 1.00 92.81 197 HIS A C 1
ATOM 1573 O O . HIS A 1 197 ? -16.183 -13.815 4.394 1.00 92.81 197 HIS A O 1
ATOM 1579 N N . SER A 1 198 ? -14.099 -13.134 4.902 1.00 91.69 198 SER A N 1
ATOM 1580 C CA . SER A 1 198 ? -13.433 -13.951 3.887 1.00 91.69 198 SER A CA 1
ATOM 1581 C C . SER A 1 198 ? -13.410 -15.433 4.283 1.00 91.69 198 SER A C 1
ATOM 1583 O O . SER A 1 198 ? -13.734 -16.274 3.447 1.00 91.69 198 SER A O 1
ATOM 1585 N N . THR A 1 199 ? -13.134 -15.765 5.552 1.00 90.12 199 THR A N 1
ATOM 1586 C CA . THR A 1 199 ? -13.218 -17.149 6.067 1.00 90.12 199 THR A CA 1
ATOM 1587 C C . THR A 1 199 ? -14.635 -17.719 5.940 1.00 90.12 199 THR A C 1
ATOM 1589 O O . THR A 1 199 ? -14.811 -18.862 5.531 1.00 90.12 199 THR A O 1
ATOM 1592 N N . HIS A 1 200 ? -15.666 -16.907 6.199 1.00 90.44 200 HIS A N 1
ATOM 1593 C CA . HIS A 1 200 ? -17.077 -17.287 6.025 1.00 90.44 200 HIS A CA 1
ATOM 1594 C C . HIS A 1 200 ? -17.567 -17.228 4.561 1.00 90.44 200 HIS A C 1
ATOM 1596 O O . HIS A 1 200 ? -18.772 -17.310 4.310 1.00 90.44 200 HIS A O 1
ATOM 1602 N N . GLY A 1 201 ? -16.673 -17.027 3.585 1.00 89.06 201 GLY A N 1
ATOM 1603 C CA . GLY A 1 201 ? -16.996 -16.988 2.154 1.00 89.06 201 GLY A CA 1
ATOM 1604 C C . GLY A 1 201 ? -17.892 -15.822 1.707 1.00 89.06 201 GLY A C 1
ATOM 1605 O O . GLY A 1 201 ? -18.322 -15.796 0.552 1.00 89.06 201 GLY A O 1
ATOM 1606 N N . ARG A 1 202 ? -18.180 -14.848 2.585 1.00 89.38 202 ARG A N 1
ATOM 1607 C CA . ARG A 1 202 ? -19.032 -13.677 2.295 1.00 89.38 202 ARG A CA 1
ATOM 1608 C C . ARG A 1 202 ? -18.361 -12.707 1.330 1.00 89.38 202 ARG A C 1
ATOM 1610 O O . ARG A 1 202 ? -19.032 -12.042 0.545 1.00 89.38 202 ARG A O 1
ATOM 1617 N N . CYS A 1 203 ? -17.035 -12.652 1.354 1.00 89.62 203 CYS A N 1
ATOM 1618 C CA . CYS A 1 203 ? -16.229 -11.958 0.363 1.00 89.62 203 CYS A CA 1
ATOM 1619 C C . CYS A 1 203 ? -15.035 -12.828 -0.063 1.00 89.62 203 CYS A C 1
ATOM 1621 O O . CYS A 1 203 ? -14.729 -13.846 0.548 1.00 89.62 203 CYS A O 1
ATOM 1623 N N . LYS A 1 204 ? -14.353 -12.422 -1.138 1.00 89.75 204 LYS A N 1
ATOM 1624 C CA . LYS A 1 204 ? -12.998 -12.894 -1.455 1.00 89.75 204 LYS A CA 1
ATOM 1625 C C . LYS A 1 204 ? -12.058 -11.710 -1.301 1.00 89.75 204 LYS A C 1
ATOM 1627 O O . LYS A 1 204 ? -12.278 -10.701 -1.978 1.00 89.75 204 LYS A O 1
ATOM 1632 N N . THR A 1 205 ? -11.033 -11.820 -0.468 1.00 89.81 205 THR A N 1
ATOM 1633 C CA . THR A 1 205 ? -10.100 -10.718 -0.176 1.00 89.81 205 THR A CA 1
ATOM 1634 C C . THR A 1 205 ? -8.772 -10.891 -0.914 1.00 89.81 205 THR A C 1
ATOM 1636 O O . THR A 1 205 ? -8.331 -12.009 -1.162 1.00 89.81 205 THR A O 1
ATOM 1639 N N . LEU A 1 206 ? -8.154 -9.777 -1.303 1.00 89.25 206 LEU A N 1
ATOM 1640 C CA . LEU A 1 206 ? -6.794 -9.699 -1.831 1.00 89.25 206 LEU A CA 1
ATOM 1641 C C . LEU A 1 206 ? -6.006 -8.728 -0.949 1.00 89.25 206 LEU A C 1
ATOM 1643 O O . LEU A 1 206 ? -6.375 -7.558 -0.861 1.00 89.25 206 LEU A O 1
ATOM 1647 N N . VAL A 1 207 ? -4.932 -9.203 -0.319 1.00 88.88 207 VAL A N 1
ATOM 1648 C CA . VAL A 1 207 ? -4.000 -8.364 0.448 1.00 88.88 207 VAL A CA 1
ATOM 1649 C C . VAL A 1 207 ? -2.792 -8.045 -0.435 1.00 88.88 207 VAL A C 1
ATOM 1651 O O . VAL A 1 207 ? -2.188 -8.954 -0.999 1.00 88.88 207 VAL A O 1
ATOM 1654 N N . ALA A 1 208 ? -2.448 -6.764 -0.582 1.00 85.88 208 ALA A N 1
ATOM 1655 C CA . ALA A 1 208 ? -1.342 -6.308 -1.425 1.00 85.88 208 ALA A CA 1
ATOM 1656 C C . ALA A 1 208 ? -0.518 -5.216 -0.720 1.00 85.88 208 ALA A C 1
ATOM 1658 O O . ALA A 1 208 ? -0.897 -4.043 -0.681 1.00 85.88 208 ALA A O 1
ATOM 1659 N N . ILE A 1 209 ? 0.627 -5.621 -0.169 1.00 82.88 209 ILE A N 1
ATOM 1660 C CA . ILE A 1 209 ? 1.524 -4.764 0.612 1.00 82.88 209 ILE A CA 1
ATOM 1661 C C . ILE A 1 209 ? 2.840 -4.572 -0.149 1.00 82.88 209 ILE A C 1
ATOM 1663 O O . ILE A 1 209 ? 3.515 -5.544 -0.483 1.00 82.88 209 ILE A O 1
ATOM 1667 N N . ASP A 1 210 ? 3.220 -3.317 -0.395 1.00 80.25 210 ASP A N 1
ATOM 1668 C CA . ASP A 1 210 ? 4.520 -2.955 -0.971 1.00 80.25 210 ASP A CA 1
ATOM 1669 C C . ASP A 1 210 ? 5.495 -2.513 0.130 1.00 80.25 210 ASP A C 1
ATOM 1671 O O . ASP A 1 210 ? 5.145 -1.744 1.025 1.00 80.25 210 ASP A O 1
ATOM 1675 N N . GLY A 1 211 ? 6.736 -2.997 0.065 1.00 80.38 211 GLY A N 1
ATOM 1676 C CA . GLY A 1 211 ? 7.723 -2.801 1.126 1.00 80.38 211 GLY A CA 1
ATOM 1677 C C . GLY A 1 211 ? 7.412 -3.575 2.412 1.00 80.38 211 GLY A C 1
ATOM 1678 O O . GLY A 1 211 ? 7.767 -3.104 3.490 1.00 80.38 211 GLY A O 1
ATOM 1679 N N . PHE A 1 212 ? 6.777 -4.752 2.314 1.00 84.94 212 PHE A N 1
ATOM 1680 C CA . PHE A 1 212 ? 6.438 -5.654 3.436 1.00 84.94 212 PHE A CA 1
ATOM 1681 C C . PHE A 1 212 ? 7.616 -5.916 4.397 1.00 84.94 212 PHE A C 1
ATOM 1683 O O . PHE A 1 212 ? 7.449 -5.992 5.613 1.00 84.94 212 PHE A O 1
ATOM 1690 N N . ASN A 1 213 ? 8.844 -5.947 3.870 1.00 85.44 213 ASN A N 1
ATOM 1691 C CA . ASN A 1 213 ? 10.073 -6.068 4.653 1.00 85.44 213 ASN A CA 1
ATOM 1692 C C . ASN A 1 213 ? 10.272 -4.937 5.689 1.00 85.44 213 ASN A C 1
ATOM 1694 O O . ASN A 1 213 ? 11.069 -5.091 6.613 1.00 85.44 213 ASN A O 1
ATOM 1698 N N . ALA A 1 214 ? 9.566 -3.807 5.564 1.00 85.75 214 ALA A N 1
ATOM 1699 C CA . ALA A 1 214 ? 9.663 -2.691 6.496 1.00 85.75 214 ALA A CA 1
ATOM 1700 C C . ALA A 1 214 ? 9.016 -2.953 7.869 1.00 85.75 214 ALA A C 1
ATOM 1702 O O . ALA A 1 214 ? 9.348 -2.243 8.819 1.00 85.75 214 ALA A O 1
ATOM 1703 N N . PHE A 1 215 ? 8.186 -3.994 8.004 1.00 85.62 215 PHE A N 1
ATOM 1704 C CA . PHE A 1 215 ? 7.738 -4.514 9.302 1.00 85.62 215 PHE A CA 1
ATOM 1705 C C . PHE A 1 215 ? 8.873 -5.118 10.142 1.00 85.62 215 PHE A C 1
ATOM 1707 O O . PHE A 1 215 ? 8.799 -5.113 11.367 1.00 85.62 215 PHE A O 1
ATOM 1714 N N . PHE A 1 216 ? 9.923 -5.627 9.492 1.00 87.62 216 PHE A N 1
ATOM 1715 C CA . PHE A 1 216 ? 10.962 -6.449 10.121 1.00 87.62 216 PHE A CA 1
ATOM 1716 C C . PHE A 1 216 ? 12.308 -5.718 10.269 1.00 87.62 216 PHE A C 1
ATOM 1718 O O . PHE A 1 216 ? 13.317 -6.331 10.613 1.00 87.62 216 PHE A O 1
ATOM 1725 N N . TYR A 1 217 ? 12.357 -4.401 10.023 1.00 86.00 217 TYR A N 1
ATOM 1726 C CA . TYR A 1 217 ? 13.558 -3.614 10.318 1.00 86.00 217 TYR A CA 1
ATOM 1727 C C . TYR A 1 217 ? 13.759 -3.466 11.837 1.00 86.00 217 TYR A C 1
ATOM 1729 O O . TYR A 1 217 ? 12.822 -3.084 12.534 1.00 86.00 217 TYR A O 1
ATOM 1737 N N . PRO A 1 218 ? 14.989 -3.621 12.362 1.00 87.31 218 PRO A N 1
ATOM 1738 C CA . PRO A 1 218 ? 15.249 -3.554 13.805 1.00 87.31 218 PRO A CA 1
ATOM 1739 C C . PRO A 1 218 ? 15.068 -2.150 14.412 1.00 87.31 218 PRO A C 1
ATOM 1741 O O . PRO A 1 218 ? 15.114 -1.994 15.630 1.00 87.31 218 PRO A O 1
ATOM 1744 N N . LYS A 1 219 ? 14.920 -1.104 13.583 1.00 86.94 219 LYS A N 1
ATOM 1745 C CA . LYS A 1 219 ? 14.717 0.295 13.994 1.00 86.94 219 LYS A CA 1
ATOM 1746 C C . LYS A 1 219 ? 13.841 1.027 12.975 1.00 86.94 219 LYS A C 1
ATOM 1748 O O . LYS A 1 219 ? 14.008 0.844 11.769 1.00 86.94 219 LYS A O 1
ATOM 1753 N N . THR A 1 220 ? 12.958 1.898 13.458 1.00 91.44 220 THR A N 1
ATOM 1754 C CA . THR A 1 220 ? 12.196 2.851 12.631 1.00 91.44 220 THR A CA 1
ATOM 1755 C C . THR A 1 220 ? 12.848 4.243 12.671 1.00 91.44 220 THR A C 1
ATOM 1757 O O . THR A 1 220 ? 13.943 4.417 13.208 1.00 91.44 220 THR A O 1
ATOM 1760 N N . ARG A 1 221 ? 12.172 5.255 12.113 1.00 90.69 221 ARG A N 1
ATOM 1761 C CA . ARG A 1 221 ? 12.395 6.680 12.430 1.00 90.69 221 ARG A CA 1
ATOM 1762 C C . ARG A 1 221 ? 11.195 7.311 13.154 1.00 90.69 221 ARG A C 1
ATOM 1764 O O . ARG A 1 221 ? 11.064 8.530 13.171 1.00 90.69 221 ARG A O 1
ATOM 1771 N N . VAL A 1 222 ? 10.301 6.483 13.693 1.00 91.31 222 VAL A N 1
ATOM 1772 C CA . VAL A 1 222 ? 9.130 6.908 14.464 1.00 91.31 222 VAL A CA 1
ATOM 1773 C C . VAL A 1 222 ? 9.581 7.174 15.894 1.00 91.31 222 VAL A C 1
ATOM 1775 O O . VAL A 1 222 ? 10.221 6.322 16.513 1.00 91.31 222 VAL A O 1
ATOM 1778 N N . LEU A 1 223 ? 9.268 8.365 16.398 1.00 91.25 223 LEU A N 1
ATOM 1779 C CA . LEU A 1 223 ? 9.582 8.800 17.754 1.00 91.25 223 LEU A CA 1
ATOM 1780 C C . LEU A 1 223 ? 8.281 8.975 18.536 1.00 91.25 223 LEU A C 1
ATOM 1782 O O . LEU A 1 223 ? 7.327 9.530 17.993 1.00 91.25 223 LEU A O 1
ATOM 1786 N N . ASN A 1 224 ? 8.257 8.560 19.801 1.00 89.12 224 ASN A N 1
ATOM 1787 C CA . ASN A 1 224 ? 7.172 8.938 20.709 1.00 89.12 224 ASN A CA 1
ATOM 1788 C C . ASN A 1 224 ? 7.350 10.373 21.246 1.00 89.12 224 ASN A C 1
ATOM 1790 O O . ASN A 1 224 ? 8.301 11.089 20.910 1.00 89.12 224 ASN A O 1
ATOM 1794 N N . GLU A 1 225 ? 6.431 10.789 22.116 1.00 87.81 225 GLU A N 1
ATOM 1795 C CA . GLU A 1 225 ? 6.450 12.086 22.804 1.00 87.81 225 GLU A CA 1
ATOM 1796 C C . GLU A 1 225 ? 7.786 12.333 23.532 1.00 87.81 225 GLU A C 1
ATOM 1798 O O . GLU A 1 225 ? 8.393 13.393 23.360 1.00 87.81 225 GLU A O 1
ATOM 1803 N N . TYR A 1 226 ? 8.318 11.305 24.205 1.00 89.69 226 TYR A N 1
ATOM 1804 C CA . TYR A 1 226 ? 9.616 11.291 24.899 1.00 89.69 226 TYR A CA 1
ATOM 1805 C C . TYR A 1 226 ? 10.851 11.198 23.974 1.00 89.69 226 TYR A C 1
ATOM 1807 O O . TYR A 1 226 ? 11.969 11.019 24.452 1.00 89.69 226 TYR A O 1
ATOM 1815 N N . LYS A 1 227 ? 10.672 11.305 22.649 1.00 90.25 227 LYS A N 1
ATOM 1816 C CA . LYS A 1 227 ? 11.719 11.211 21.607 1.00 90.25 227 LYS A CA 1
ATOM 1817 C C . LYS A 1 227 ? 12.475 9.875 21.544 1.00 90.25 227 LYS A C 1
ATOM 1819 O O . LYS A 1 227 ? 13.525 9.791 20.909 1.00 90.25 227 LYS A O 1
ATOM 1824 N N . VAL A 1 228 ? 11.920 8.812 22.123 1.00 91.94 228 VAL A N 1
ATOM 1825 C CA . VAL A 1 228 ? 12.451 7.446 22.025 1.00 91.94 228 VAL A CA 1
ATOM 1826 C C . VAL A 1 228 ? 12.041 6.830 20.684 1.00 91.94 228 VAL A C 1
ATOM 1828 O O . VAL A 1 228 ? 10.888 6.955 20.267 1.00 91.94 228 VAL A O 1
ATOM 1831 N N . ILE A 1 229 ? 12.979 6.155 20.008 1.00 93.06 229 ILE A N 1
ATOM 1832 C CA . ILE A 1 229 ? 12.717 5.429 18.753 1.00 93.06 229 ILE A CA 1
ATOM 1833 C C . ILE A 1 229 ? 11.856 4.198 19.042 1.00 93.06 229 ILE A C 1
ATOM 1835 O O . ILE A 1 229 ? 12.226 3.351 19.853 1.00 93.06 229 ILE A O 1
ATOM 1839 N N . ILE A 1 230 ? 10.741 4.069 18.326 1.00 92.81 230 ILE A N 1
ATOM 1840 C CA . ILE A 1 230 ? 9.789 2.969 18.492 1.00 92.81 230 ILE A CA 1
ATOM 1841 C C . ILE A 1 230 ? 10.104 1.826 17.514 1.00 92.81 230 ILE A C 1
ATOM 1843 O O . ILE A 1 230 ? 10.394 2.049 16.339 1.00 92.81 230 ILE A O 1
ATOM 1847 N N . HIS A 1 231 ? 10.077 0.582 17.993 1.00 92.75 231 HIS A N 1
ATOM 1848 C CA . HIS A 1 231 ? 10.240 -0.620 17.163 1.00 92.75 231 HIS A CA 1
ATOM 1849 C C . HIS A 1 231 ? 8.989 -0.842 16.282 1.00 92.75 231 HIS A C 1
ATOM 1851 O O . HIS A 1 231 ? 7.898 -0.514 16.750 1.00 92.75 231 HIS A O 1
ATOM 1857 N N . PRO A 1 232 ? 9.064 -1.409 15.054 1.00 90.94 232 PRO A N 1
ATOM 1858 C CA . PRO A 1 232 ? 7.878 -1.535 14.198 1.00 90.94 232 PRO A CA 1
ATOM 1859 C C . PRO A 1 232 ? 6.716 -2.277 14.871 1.00 90.94 232 PRO A C 1
ATOM 1861 O O . PRO A 1 232 ? 5.580 -1.829 14.790 1.00 90.94 232 PRO A O 1
ATOM 1864 N N . SER A 1 233 ? 6.992 -3.343 15.632 1.00 90.69 233 SER A N 1
ATOM 1865 C CA . SER A 1 233 ? 5.970 -4.102 16.380 1.00 90.69 233 SER A CA 1
ATOM 1866 C C . SER A 1 233 ? 5.291 -3.338 17.532 1.00 90.69 233 SER A C 1
ATOM 1868 O O . SER A 1 233 ? 4.432 -3.898 18.206 1.00 90.69 233 SER A O 1
ATOM 1870 N N . LYS A 1 234 ? 5.664 -2.075 17.771 1.00 92.81 234 LYS A N 1
ATOM 1871 C CA . LYS A 1 234 ? 4.995 -1.139 18.686 1.00 92.81 234 LYS A CA 1
ATOM 1872 C C . LYS A 1 234 ? 4.286 0.011 17.952 1.00 92.81 234 LYS A C 1
ATOM 1874 O O . LYS A 1 234 ? 3.850 0.968 18.584 1.00 92.81 234 LYS A O 1
ATOM 1879 N N . ILE A 1 235 ? 4.128 -0.089 16.632 1.00 93.56 235 ILE A N 1
ATOM 1880 C CA . ILE A 1 235 ? 3.247 0.770 15.833 1.00 93.56 235 ILE A CA 1
ATOM 1881 C C . ILE A 1 235 ? 1.951 -0.001 15.568 1.00 93.56 235 ILE A C 1
ATOM 1883 O O . ILE A 1 235 ? 1.983 -1.095 15.004 1.00 93.56 235 ILE A O 1
ATOM 1887 N N . THR A 1 236 ? 0.804 0.572 15.934 1.00 93.62 236 THR A N 1
ATOM 1888 C CA . THR A 1 236 ? -0.505 -0.105 15.867 1.00 93.62 236 THR A CA 1
ATOM 1889 C C . THR A 1 236 ? -0.851 -0.610 14.460 1.00 93.62 236 THR A C 1
ATOM 1891 O O . THR A 1 236 ? -1.326 -1.735 14.306 1.00 93.62 236 THR A O 1
ATOM 1894 N N . LEU A 1 237 ? -0.540 0.173 13.416 1.00 91.69 237 LEU A N 1
ATOM 1895 C CA . LEU A 1 237 ? -0.742 -0.238 12.019 1.00 91.69 237 LEU A CA 1
ATOM 1896 C C . LEU A 1 237 ? 0.139 -1.428 11.617 1.00 91.69 237 LEU A C 1
ATOM 1898 O O . LEU A 1 237 ? -0.321 -2.313 10.904 1.00 91.69 237 LEU A O 1
ATOM 1902 N N . THR A 1 238 ? 1.390 -1.486 12.080 1.00 90.69 238 THR A N 1
ATOM 1903 C CA . THR A 1 238 ? 2.293 -2.595 11.746 1.00 90.69 238 THR A CA 1
ATOM 1904 C C . THR A 1 238 ? 1.741 -3.927 12.238 1.00 90.69 238 THR A C 1
ATOM 1906 O O . THR A 1 238 ? 1.720 -4.887 11.475 1.00 90.69 238 THR A O 1
ATOM 1909 N N . GLU A 1 239 ? 1.218 -3.987 13.463 1.00 88.75 239 GLU A N 1
ATOM 1910 C CA . GLU A 1 239 ? 0.569 -5.207 13.949 1.00 88.75 239 GLU A CA 1
ATOM 1911 C C . GLU A 1 239 ? -0.701 -5.536 13.149 1.00 88.75 239 GLU A C 1
ATOM 1913 O O . GLU A 1 239 ? -0.888 -6.685 12.756 1.00 88.75 239 GLU A O 1
ATOM 1918 N N . ALA A 1 240 ? -1.536 -4.535 12.842 1.00 91.75 240 ALA A N 1
ATOM 1919 C CA . ALA A 1 240 ? -2.784 -4.719 12.096 1.00 91.75 240 ALA A CA 1
ATOM 1920 C C . ALA A 1 240 ? -2.575 -5.399 10.730 1.00 91.75 240 ALA A C 1
ATOM 1922 O O . ALA A 1 240 ? -3.322 -6.308 10.364 1.00 91.75 240 ALA A O 1
ATOM 1923 N N . PHE A 1 241 ? -1.545 -4.979 9.989 1.00 91.56 241 PHE A N 1
ATOM 1924 C CA . PHE A 1 241 ? -1.245 -5.540 8.672 1.00 91.56 241 PHE A CA 1
ATOM 1925 C C . PHE A 1 241 ? -0.421 -6.836 8.731 1.00 91.56 241 PHE A C 1
ATOM 1927 O O . PHE A 1 241 ? -0.638 -7.704 7.888 1.00 91.56 241 PHE A O 1
ATOM 1934 N N . ILE A 1 242 ? 0.440 -7.043 9.740 1.00 89.62 242 ILE A N 1
ATOM 1935 C CA . ILE A 1 242 ? 1.032 -8.373 9.989 1.00 89.62 242 ILE A CA 1
ATOM 1936 C C . ILE A 1 242 ? -0.087 -9.397 10.252 1.00 89.62 242 ILE A C 1
ATOM 1938 O O . ILE A 1 242 ? -0.079 -10.484 9.672 1.00 89.62 242 ILE A O 1
ATOM 1942 N N . GLU A 1 243 ? -1.082 -9.037 11.068 1.00 90.38 243 GLU A N 1
ATOM 1943 C CA . GLU A 1 243 ? -2.176 -9.919 11.491 1.00 90.38 243 GLU A CA 1
ATOM 1944 C C . GLU A 1 243 ? -3.048 -10.427 10.331 1.00 90.38 243 GLU A C 1
ATOM 1946 O O . GLU A 1 243 ? -3.492 -11.575 10.366 1.00 90.38 243 GLU A O 1
ATOM 1951 N N . ILE A 1 244 ? -3.271 -9.623 9.282 1.00 90.31 244 ILE A N 1
ATOM 1952 C CA . ILE A 1 244 ? -4.000 -10.073 8.080 1.00 90.31 244 ILE A CA 1
ATOM 1953 C C . ILE A 1 244 ? -3.108 -10.839 7.081 1.00 90.31 244 ILE A C 1
ATOM 1955 O O . ILE A 1 244 ? -3.629 -11.525 6.209 1.00 90.31 244 ILE A O 1
ATOM 1959 N N . THR A 1 245 ? -1.776 -10.783 7.208 1.00 88.12 245 THR A N 1
ATOM 1960 C CA . THR A 1 245 ? -0.852 -11.583 6.369 1.00 88.12 245 THR A CA 1
ATOM 1961 C C . THR A 1 245 ? -0.508 -12.967 6.915 1.00 88.12 245 THR A C 1
ATOM 1963 O O . THR A 1 245 ? 0.146 -13.740 6.221 1.00 88.12 245 THR A O 1
ATOM 1966 N N . LYS A 1 246 ? -0.962 -13.312 8.124 1.00 86.81 246 LYS A N 1
ATOM 1967 C CA . LYS A 1 246 ? -0.937 -14.696 8.620 1.00 86.81 246 LYS A CA 1
ATOM 1968 C C . LYS A 1 246 ? -1.817 -15.604 7.743 1.00 86.81 246 LYS A C 1
ATOM 1970 O O . LYS A 1 246 ? -2.735 -15.124 7.085 1.00 86.81 246 LYS A O 1
ATOM 1975 N N . PHE A 1 247 ? -1.551 -16.912 7.743 1.00 79.38 247 PHE A N 1
ATOM 1976 C CA . PHE A 1 247 ? -2.240 -17.900 6.891 1.00 79.38 247 PHE A CA 1
ATOM 1977 C C . PHE A 1 247 ? -3.505 -18.527 7.520 1.00 79.38 247 PHE A C 1
ATOM 1979 O O . PHE A 1 247 ? -4.177 -19.343 6.896 1.00 79.38 247 PHE A O 1
ATOM 1986 N N . ASP A 1 248 ? -3.865 -18.114 8.734 1.00 82.06 248 ASP A N 1
ATOM 1987 C CA . ASP A 1 248 ? -4.944 -18.611 9.610 1.00 82.06 248 ASP A CA 1
ATOM 1988 C C . ASP A 1 248 ? -6.382 -18.258 9.155 1.00 82.06 248 ASP A C 1
ATOM 1990 O O . ASP A 1 248 ? -7.290 -18.104 9.970 1.00 82.06 248 ASP A O 1
ATOM 1994 N N . TRP A 1 249 ? -6.600 -18.081 7.850 1.00 78.06 249 TRP A N 1
ATOM 1995 C CA . TRP A 1 249 ? -7.893 -17.696 7.262 1.00 78.06 249 TRP A CA 1
ATOM 1996 C C . TRP A 1 249 ? -8.098 -18.236 5.832 1.00 78.06 249 TRP A C 1
ATOM 1998 O O . TRP A 1 249 ? -8.830 -17.660 5.025 1.00 78.06 249 TRP A O 1
ATOM 2008 N N . GLY A 1 250 ? -7.450 -19.359 5.510 1.00 65.31 250 GLY A N 1
ATOM 2009 C CA . GLY A 1 250 ? -7.533 -20.029 4.212 1.00 65.31 250 GLY A CA 1
ATOM 2010 C C . GLY A 1 250 ? -7.034 -21.476 4.267 1.00 65.31 250 GLY A C 1
ATOM 2011 O O . GLY A 1 250 ? -7.042 -22.098 5.324 1.00 65.31 250 GLY A O 1
ATOM 2012 N N . PHE A 1 251 ? -6.600 -22.018 3.125 1.00 51.25 251 PHE A N 1
ATOM 2013 C CA . PHE A 1 251 ? -5.999 -23.355 3.058 1.00 51.25 251 PHE A CA 1
ATOM 2014 C C . PHE A 1 251 ? -4.706 -23.424 3.887 1.00 51.25 251 PHE A C 1
ATOM 2016 O O . PHE A 1 251 ? -3.736 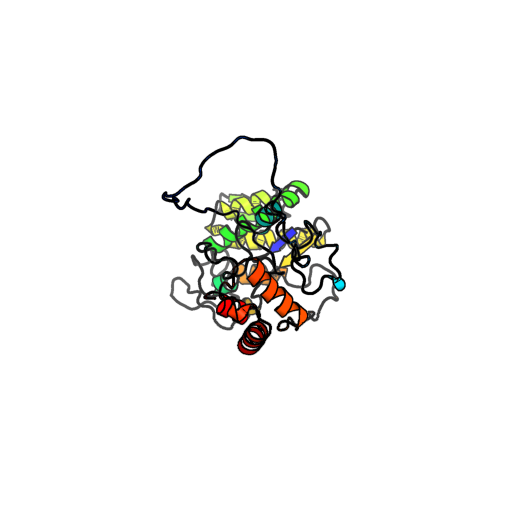-22.730 3.583 1.00 51.25 251 PHE A O 1
ATOM 2023 N N . GLU A 1 252 ? -4.673 -24.331 4.865 1.00 52.81 252 GLU A N 1
ATOM 2024 C CA . GLU A 1 252 ? -3.609 -24.545 5.867 1.00 52.81 252 GLU A CA 1
ATOM 2025 C C . GLU A 1 252 ? -2.285 -25.114 5.294 1.00 52.81 252 GLU A C 1
ATOM 2027 O O . GLU A 1 252 ? -1.520 -25.766 6.001 1.00 52.81 252 GLU A O 1
ATOM 2032 N N . HIS A 1 253 ? -2.031 -24.942 3.994 1.00 50.31 253 HIS A N 1
ATOM 2033 C CA . HIS A 1 253 ? -0.965 -25.610 3.225 1.00 50.31 253 HIS A CA 1
ATOM 2034 C C . HIS A 1 253 ? -0.278 -24.695 2.188 1.00 50.31 253 HIS A C 1
ATOM 2036 O O . HIS A 1 253 ? 0.388 -25.173 1.275 1.00 50.31 253 HIS A O 1
ATOM 2042 N N . MET A 1 254 ? -0.439 -23.372 2.312 1.00 50.22 254 MET A N 1
ATOM 2043 C CA . MET A 1 254 ? 0.180 -22.366 1.427 1.00 50.22 254 MET A CA 1
ATOM 2044 C C . MET A 1 254 ? 1.422 -21.688 2.044 1.00 50.22 254 MET A C 1
ATOM 2046 O O . MET A 1 254 ? 1.746 -20.555 1.690 1.00 50.22 254 MET A O 1
ATOM 2050 N N . ASP A 1 255 ? 2.117 -22.385 2.946 1.00 56.75 255 ASP A N 1
ATOM 2051 C CA . ASP A 1 255 ? 3.428 -22.002 3.488 1.00 56.75 255 ASP A CA 1
ATOM 2052 C C . ASP A 1 255 ? 4.420 -23.171 3.252 1.00 56.75 255 ASP A C 1
ATOM 2054 O O . ASP A 1 255 ? 4.003 -24.327 3.378 1.00 56.75 255 ASP A O 1
ATOM 2058 N N . PRO A 1 256 ? 5.697 -22.942 2.876 1.00 72.69 256 PRO A N 1
ATOM 2059 C CA . PRO A 1 256 ? 6.376 -21.655 2.740 1.00 72.69 256 PRO A CA 1
ATOM 2060 C C . PRO A 1 256 ? 5.830 -20.778 1.605 1.00 72.69 256 PRO A C 1
ATOM 2062 O O . PRO A 1 256 ? 5.450 -21.263 0.537 1.00 72.69 256 PRO A O 1
ATOM 2065 N N . PHE A 1 257 ? 5.862 -19.464 1.827 1.00 75.88 257 PHE A N 1
ATOM 2066 C CA . PHE A 1 257 ? 5.670 -18.440 0.795 1.00 75.88 257 PHE A CA 1
ATOM 2067 C C . PHE A 1 257 ? 6.435 -18.754 -0.509 1.00 75.88 257 PHE A C 1
ATOM 2069 O O . PHE A 1 257 ? 7.564 -19.241 -0.487 1.00 75.88 257 PHE A O 1
ATOM 2076 N N . VAL A 1 258 ? 5.857 -18.402 -1.664 1.00 83.62 258 VAL A N 1
ATOM 2077 C CA . VAL A 1 258 ? 6.487 -18.614 -2.981 1.00 83.62 258 VAL A CA 1
ATOM 2078 C C . VAL A 1 258 ? 7.272 -17.360 -3.409 1.00 83.62 258 VAL A C 1
ATOM 2080 O O . VAL A 1 258 ? 6.652 -16.360 -3.785 1.00 83.62 258 VAL A O 1
ATOM 2083 N N . PRO A 1 259 ? 8.622 -17.359 -3.386 1.00 85.75 259 PRO A N 1
ATOM 2084 C CA . PRO A 1 259 ? 9.416 -16.207 -3.806 1.00 85.75 259 PRO A CA 1
ATOM 2085 C C . PRO A 1 259 ? 9.446 -16.072 -5.337 1.00 85.75 259 PRO A C 1
ATOM 2087 O O . PRO A 1 259 ? 10.084 -16.854 -6.039 1.00 85.75 259 PRO A O 1
ATOM 2090 N N . ILE A 1 260 ? 8.799 -15.034 -5.869 1.00 87.44 260 ILE A N 1
ATOM 2091 C CA . ILE A 1 260 ? 8.820 -14.719 -7.305 1.00 87.44 260 ILE A CA 1
ATOM 2092 C C . ILE A 1 260 ? 9.961 -13.731 -7.590 1.00 87.44 260 ILE A C 1
ATOM 2094 O O . ILE A 1 260 ? 9.864 -12.548 -7.259 1.00 87.44 260 ILE A O 1
ATOM 2098 N N . ARG A 1 261 ? 11.048 -14.195 -8.228 1.00 89.00 261 ARG A N 1
ATOM 2099 C CA . ARG A 1 261 ? 12.143 -13.311 -8.668 1.00 89.00 261 ARG A CA 1
ATOM 2100 C C . ARG A 1 261 ? 11.696 -12.456 -9.858 1.00 89.00 261 ARG A C 1
ATOM 2102 O O . ARG A 1 261 ? 11.581 -12.951 -10.976 1.00 89.00 261 ARG A O 1
ATOM 2109 N N . VAL A 1 262 ? 11.560 -11.151 -9.637 1.00 88.00 262 VAL A N 1
ATOM 2110 C CA . VAL A 1 262 ? 11.586 -10.154 -10.718 1.00 88.00 262 VAL A CA 1
ATOM 2111 C C . VAL A 1 262 ? 13.045 -9.935 -11.131 1.00 88.00 262 VAL A C 1
ATOM 2113 O O . VAL A 1 262 ? 13.918 -9.830 -10.270 1.00 88.00 262 VAL A O 1
ATOM 2116 N N . SER A 1 263 ? 13.309 -9.909 -12.436 1.00 91.88 263 SER A N 1
ATOM 2117 C CA . SER A 1 263 ? 14.645 -9.691 -13.008 1.00 91.88 263 SER A CA 1
ATOM 2118 C C . SER A 1 263 ? 14.710 -8.361 -13.765 1.00 91.88 263 SER A C 1
ATOM 2120 O O . SER A 1 263 ? 13.696 -7.693 -13.971 1.00 91.88 263 SER A O 1
ATOM 2122 N N . GLU A 1 264 ? 15.914 -7.993 -14.180 1.00 93.12 264 GLU A N 1
ATOM 2123 C CA . GLU A 1 264 ? 16.206 -6.943 -15.155 1.00 93.12 264 GLU A CA 1
ATOM 2124 C C . GLU A 1 264 ? 15.531 -7.246 -16.508 1.00 93.12 264 GLU A C 1
ATOM 2126 O O . GLU A 1 264 ? 15.174 -8.396 -16.780 1.00 93.12 264 GLU A O 1
ATOM 2131 N N . TYR A 1 265 ? 15.356 -6.234 -17.369 1.00 91.75 265 TYR A N 1
ATOM 2132 C CA . T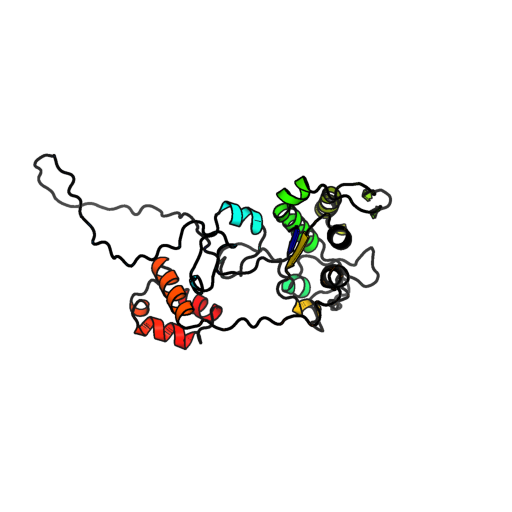YR A 1 265 ? 14.699 -6.440 -18.663 1.00 91.75 265 TYR A CA 1
ATOM 2133 C C . TYR A 1 265 ? 15.460 -7.444 -19.540 1.00 91.75 265 TYR A C 1
ATOM 2135 O O . TYR A 1 265 ? 16.676 -7.345 -19.721 1.00 91.75 265 TYR A O 1
ATOM 2143 N N . ASN A 1 266 ? 14.727 -8.360 -20.174 1.00 92.88 266 ASN A N 1
ATOM 2144 C CA . ASN A 1 266 ? 15.272 -9.126 -21.292 1.00 92.88 266 ASN A CA 1
ATOM 2145 C C . ASN A 1 266 ? 15.327 -8.275 -22.579 1.00 92.88 266 ASN A C 1
ATOM 2147 O O . ASN A 1 266 ? 14.709 -7.212 -22.671 1.00 92.88 266 ASN A O 1
ATOM 2151 N N . ALA A 1 267 ? 16.043 -8.756 -23.601 1.00 91.56 267 ALA A N 1
ATOM 2152 C CA . ALA A 1 267 ? 16.274 -8.016 -24.847 1.00 91.56 267 ALA A CA 1
ATOM 2153 C C . ALA A 1 267 ? 14.982 -7.542 -25.552 1.00 91.56 267 ALA A C 1
ATOM 2155 O O . ALA A 1 267 ? 14.956 -6.447 -26.110 1.00 91.56 267 ALA A O 1
ATOM 2156 N N . LYS A 1 268 ? 13.889 -8.320 -25.489 1.00 90.38 268 LYS A N 1
ATOM 2157 C CA . LYS A 1 268 ? 12.589 -7.941 -26.073 1.00 90.38 268 LYS A CA 1
ATOM 2158 C C . LYS A 1 268 ? 11.917 -6.827 -25.266 1.00 90.38 268 LYS A C 1
ATOM 2160 O O . LYS A 1 268 ? 11.299 -5.935 -25.843 1.00 90.38 268 LYS A O 1
ATOM 2165 N N . GLU A 1 269 ? 12.014 -6.889 -23.941 1.00 90.12 269 GLU A N 1
ATOM 2166 C CA . GLU A 1 269 ? 11.399 -5.925 -23.024 1.00 90.12 269 GLU A CA 1
ATOM 2167 C C . GLU A 1 269 ? 12.073 -4.557 -23.092 1.00 90.12 269 GLU A C 1
ATOM 2169 O O . GLU A 1 269 ? 11.371 -3.550 -23.191 1.00 90.12 269 GLU A O 1
ATOM 2174 N N . ILE A 1 270 ? 13.410 -4.505 -23.089 1.00 91.81 270 ILE A N 1
ATOM 2175 C CA . ILE A 1 270 ? 14.120 -3.223 -23.161 1.00 91.81 270 ILE A CA 1
ATOM 2176 C C . ILE A 1 270 ? 13.935 -2.539 -24.516 1.00 91.81 270 ILE A C 1
ATOM 2178 O O . ILE A 1 270 ? 13.666 -1.341 -24.542 1.00 91.81 270 ILE A O 1
ATOM 2182 N N . GLU A 1 271 ? 13.971 -3.288 -25.621 1.00 91.44 271 GLU A N 1
ATOM 2183 C CA . GLU A 1 271 ? 13.724 -2.734 -26.957 1.00 91.44 271 GLU A CA 1
ATOM 2184 C C . GLU A 1 271 ? 12.287 -2.204 -27.083 1.00 91.44 271 GLU A C 1
ATOM 2186 O O . GLU A 1 271 ? 12.064 -1.085 -27.544 1.00 91.44 271 GLU A O 1
ATOM 2191 N N . SER A 1 272 ? 11.305 -2.952 -26.564 1.00 88.88 272 SER A N 1
ATOM 2192 C CA . SER A 1 272 ? 9.909 -2.497 -26.505 1.00 88.88 272 SER A CA 1
ATOM 2193 C C . SER A 1 272 ? 9.754 -1.233 -25.645 1.00 88.88 272 SER A C 1
ATOM 2195 O O . SER A 1 272 ? 8.967 -0.348 -25.980 1.00 88.88 272 SER A O 1
ATOM 2197 N N . CYS A 1 273 ? 10.512 -1.121 -24.548 1.00 86.19 273 CYS A N 1
ATOM 2198 C CA . CYS A 1 273 ? 10.501 0.034 -23.647 1.00 86.19 273 CYS A CA 1
ATOM 2199 C C . CYS A 1 273 ? 11.150 1.280 -24.273 1.00 86.19 273 CYS A C 1
ATOM 2201 O O . CYS A 1 273 ? 10.568 2.365 -24.221 1.00 86.19 273 CYS A O 1
ATOM 2203 N N . LEU A 1 274 ? 12.300 1.119 -24.935 1.00 88.06 274 LEU A N 1
ATOM 2204 C CA . LEU A 1 274 ? 12.977 2.180 -25.685 1.00 88.06 274 LEU A CA 1
ATOM 2205 C C . LEU A 1 274 ? 12.110 2.685 -26.841 1.00 88.06 274 LEU A C 1
ATOM 2207 O O . LEU A 1 274 ? 11.899 3.893 -26.964 1.00 88.06 274 LEU A O 1
ATOM 2211 N N . GLN A 1 275 ? 11.524 1.781 -27.634 1.00 87.25 275 GLN A N 1
ATOM 2212 C CA . GLN A 1 275 ? 10.608 2.160 -28.709 1.00 87.25 275 GLN A CA 1
ATOM 2213 C C . GLN A 1 275 ? 9.382 2.914 -28.165 1.00 87.25 275 GLN A C 1
ATOM 2215 O O . GLN A 1 275 ? 9.027 3.964 -28.698 1.00 87.25 275 GLN A O 1
ATOM 2220 N N . TYR A 1 276 ? 8.801 2.468 -27.044 1.00 82.88 276 TYR A N 1
ATOM 2221 C CA . TYR A 1 276 ? 7.715 3.186 -26.371 1.00 82.88 276 TYR A CA 1
ATOM 2222 C C . TYR A 1 276 ? 8.128 4.596 -25.899 1.00 82.88 276 TYR A C 1
ATOM 2224 O O . TYR A 1 276 ? 7.347 5.540 -26.036 1.00 82.88 276 TYR A O 1
ATOM 2232 N N . TYR A 1 277 ? 9.344 4.783 -25.371 1.00 84.69 277 TYR A N 1
ATOM 2233 C CA . TYR A 1 277 ? 9.852 6.113 -25.007 1.00 84.69 277 TYR A CA 1
ATOM 2234 C C . TYR A 1 277 ? 10.033 7.025 -26.232 1.00 84.69 277 TYR A C 1
ATOM 2236 O O . TYR A 1 277 ? 9.669 8.202 -26.167 1.00 84.69 277 TYR A O 1
ATOM 2244 N N . ILE A 1 278 ? 10.518 6.496 -27.358 1.00 83.50 278 ILE A N 1
ATOM 2245 C CA . ILE A 1 278 ? 10.660 7.238 -28.621 1.00 83.50 278 ILE A CA 1
ATOM 2246 C C . ILE A 1 278 ? 9.280 7.634 -29.176 1.00 83.50 278 ILE A C 1
ATOM 2248 O O . ILE A 1 278 ? 9.039 8.812 -29.448 1.00 83.50 278 ILE A O 1
ATOM 2252 N N . ASP A 1 279 ? 8.328 6.698 -29.244 1.00 80.56 279 ASP A N 1
ATOM 2253 C CA . ASP A 1 279 ? 6.961 6.944 -29.739 1.00 80.56 279 ASP A CA 1
ATOM 2254 C C . ASP A 1 279 ? 6.189 7.965 -28.884 1.00 80.56 279 ASP A C 1
ATOM 2256 O O . ASP A 1 279 ? 5.315 8.687 -29.376 1.00 80.56 279 ASP A O 1
ATOM 2260 N N . ARG A 1 280 ? 6.522 8.068 -27.591 1.00 77.81 280 ARG A N 1
ATOM 2261 C CA . ARG A 1 280 ? 5.980 9.079 -26.670 1.00 77.81 280 ARG A CA 1
ATOM 2262 C C . ARG A 1 280 ? 6.736 10.410 -26.674 1.00 77.81 280 ARG A C 1
ATOM 2264 O O . ARG A 1 280 ? 6.297 11.319 -25.972 1.00 77.81 280 ARG A O 1
ATOM 2271 N N . ARG A 1 281 ? 7.816 10.547 -27.456 1.00 77.56 281 ARG A N 1
ATOM 2272 C CA . ARG A 1 281 ? 8.759 11.687 -27.430 1.00 77.56 281 ARG A CA 1
ATOM 2273 C C . ARG A 1 281 ? 9.352 11.951 -26.040 1.00 77.56 281 ARG A C 1
ATOM 2275 O O . ARG A 1 281 ? 9.584 13.097 -25.670 1.00 77.56 281 ARG A O 1
ATOM 2282 N N . TRP A 1 282 ? 9.562 10.886 -25.270 1.00 79.44 282 TRP A N 1
ATOM 2283 C CA . TRP A 1 282 ? 10.280 10.934 -23.996 1.00 79.44 282 TRP A CA 1
ATOM 2284 C C . TRP A 1 282 ? 11.800 10.966 -24.208 1.00 79.44 282 TRP A C 1
ATOM 2286 O O . TRP A 1 282 ? 12.496 11.573 -23.411 1.00 79.44 282 TRP A O 1
ATOM 2296 N N . ILE A 1 283 ? 12.286 10.354 -25.296 1.00 82.62 283 ILE A N 1
ATOM 2297 C CA . ILE A 1 283 ? 13.653 10.512 -25.816 1.00 82.62 283 ILE A CA 1
ATOM 2298 C C . ILE A 1 283 ? 13.557 11.345 -27.098 1.00 82.62 283 ILE A C 1
ATOM 2300 O O . ILE A 1 283 ? 12.985 10.885 -28.093 1.00 82.62 283 ILE A O 1
ATOM 2304 N N . GLN A 1 284 ? 14.080 12.568 -27.087 1.00 84.00 284 GLN A N 1
ATOM 2305 C CA . GLN A 1 284 ? 13.948 13.518 -28.198 1.00 84.00 284 GLN A CA 1
ATOM 2306 C C . GLN A 1 284 ? 15.183 13.570 -29.107 1.00 84.00 284 GLN A C 1
ATOM 2308 O O . GLN A 1 284 ? 15.038 13.797 -30.308 1.00 84.00 284 GLN A O 1
ATOM 2313 N N . ASN A 1 285 ? 16.375 13.336 -28.560 1.00 90.06 285 ASN A N 1
ATOM 2314 C CA . ASN A 1 285 ? 17.651 13.335 -29.261 1.00 90.06 285 ASN A CA 1
ATOM 2315 C C . ASN A 1 285 ? 17.729 12.163 -30.270 1.00 90.06 285 ASN A C 1
ATOM 2317 O O . ASN A 1 285 ? 17.715 11.001 -29.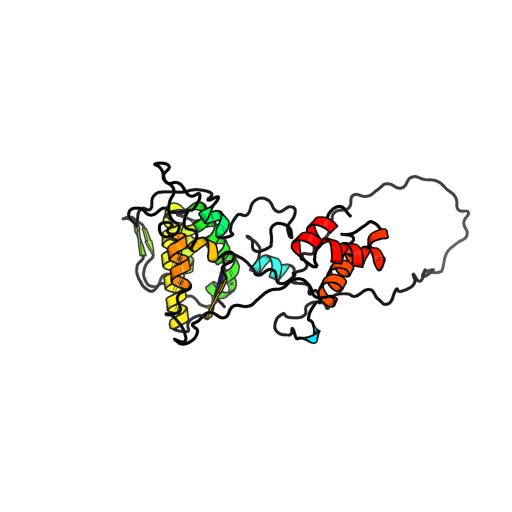848 1.00 90.06 285 ASN A O 1
ATOM 2321 N N . PRO A 1 286 ? 17.860 12.438 -31.588 1.00 91.44 286 PRO A N 1
ATOM 2322 C CA . PRO A 1 286 ? 17.883 11.406 -32.627 1.00 91.44 286 PRO A CA 1
ATOM 2323 C C . PRO A 1 286 ? 19.010 10.375 -32.503 1.00 91.44 286 PRO A C 1
ATOM 2325 O O . PRO A 1 286 ? 18.856 9.263 -33.004 1.00 91.44 286 PRO A O 1
ATOM 2328 N N . ASN A 1 287 ? 20.118 10.697 -31.825 1.00 91.44 287 ASN A N 1
ATOM 2329 C CA . ASN A 1 287 ? 21.242 9.768 -31.658 1.00 91.44 287 ASN A CA 1
ATOM 2330 C C . ASN A 1 287 ? 20.818 8.494 -30.904 1.00 91.44 287 ASN A C 1
ATOM 2332 O O . ASN A 1 287 ? 21.297 7.407 -31.204 1.00 91.44 287 ASN A O 1
ATOM 2336 N N . PHE A 1 288 ? 19.856 8.606 -29.984 1.00 90.94 288 PHE A N 1
ATOM 2337 C CA . PHE A 1 288 ? 19.310 7.470 -29.236 1.00 90.94 288 PHE A CA 1
ATOM 2338 C C . PHE A 1 288 ? 18.147 6.766 -29.952 1.00 90.94 288 PHE A C 1
ATOM 2340 O O . PHE A 1 288 ? 17.534 5.856 -29.396 1.00 90.94 288 PHE A O 1
ATOM 2347 N N . HIS A 1 289 ? 17.821 7.167 -31.187 1.00 91.50 289 HIS A N 1
ATOM 2348 C CA . HIS A 1 289 ? 16.834 6.471 -32.017 1.00 91.50 289 HIS A CA 1
ATOM 2349 C C . HIS A 1 289 ? 17.474 5.363 -32.870 1.00 91.50 289 HIS A C 1
ATOM 2351 O O . HIS A 1 289 ? 16.743 4.463 -33.300 1.00 91.50 289 HIS A O 1
ATOM 2357 N N . THR A 1 290 ? 18.798 5.410 -33.090 1.00 94.19 290 THR A N 1
ATOM 2358 C CA . THR A 1 290 ? 19.575 4.408 -33.849 1.00 94.19 290 THR A CA 1
ATOM 2359 C C . THR A 1 290 ? 19.804 3.121 -33.047 1.00 94.19 290 THR A C 1
ATOM 2361 O O . THR A 1 290 ? 19.528 3.061 -31.848 1.00 94.19 290 THR A O 1
ATOM 2364 N N . GLU A 1 291 ? 20.296 2.067 -33.700 1.00 93.06 291 GLU A N 1
ATOM 2365 C CA . GLU A 1 291 ? 20.559 0.781 -33.044 1.00 93.06 291 GLU A CA 1
ATOM 2366 C C . GLU A 1 291 ? 21.723 0.878 -32.037 1.00 93.06 291 GLU A C 1
ATOM 2368 O O . GLU A 1 291 ? 21.695 0.256 -30.976 1.00 93.06 291 GLU A O 1
ATOM 2373 N N . GLU A 1 292 ? 22.721 1.710 -32.333 1.00 94.56 292 GLU A N 1
ATOM 2374 C CA . GLU A 1 292 ? 23.890 1.976 -31.490 1.00 94.56 292 GLU A CA 1
ATOM 2375 C C . GLU A 1 292 ? 23.483 2.698 -30.202 1.00 94.56 292 GLU A C 1
ATOM 2377 O O . GLU A 1 292 ? 23.808 2.229 -29.112 1.00 94.56 292 GLU A O 1
ATOM 2382 N N . GLY A 1 293 ? 22.704 3.781 -30.307 1.00 92.88 293 GLY A N 1
ATOM 2383 C CA . GLY A 1 293 ? 22.228 4.530 -29.141 1.00 92.88 293 GLY A CA 1
ATOM 2384 C C . GLY A 1 293 ? 21.267 3.725 -28.256 1.00 92.88 293 GLY A C 1
ATOM 2385 O O . GLY A 1 293 ? 21.293 3.855 -27.031 1.00 92.88 293 GLY A O 1
ATOM 2386 N N . ARG A 1 294 ? 20.463 2.821 -28.839 1.00 93.56 294 ARG A N 1
ATOM 2387 C CA . ARG A 1 294 ? 19.652 1.855 -28.068 1.00 93.56 294 ARG A CA 1
ATOM 2388 C C . ARG A 1 294 ? 20.533 0.864 -27.300 1.00 93.56 294 ARG A C 1
ATOM 2390 O O . ARG A 1 294 ? 20.295 0.638 -26.112 1.00 93.56 294 ARG A O 1
ATOM 2397 N N . LYS A 1 295 ? 21.573 0.314 -27.942 1.00 94.38 295 LYS A N 1
ATOM 2398 C CA . LYS A 1 295 ? 22.556 -0.583 -27.301 1.00 94.38 295 LYS A CA 1
ATOM 2399 C C . LYS A 1 295 ? 23.335 0.118 -26.187 1.00 94.38 295 LYS A C 1
ATOM 2401 O O . LYS A 1 295 ? 23.538 -0.485 -25.137 1.00 94.38 295 LYS A O 1
ATOM 2406 N N . GLU A 1 296 ? 23.719 1.379 -26.378 1.00 94.50 296 GLU A N 1
ATOM 2407 C CA . GLU A 1 296 ? 24.372 2.196 -25.350 1.00 94.50 296 GLU A CA 1
ATOM 2408 C C . GLU A 1 296 ? 23.467 2.369 -24.118 1.00 94.50 296 GLU A C 1
ATOM 2410 O O . GLU A 1 296 ? 23.887 2.069 -23.001 1.00 94.50 296 GLU A O 1
ATOM 2415 N N . LEU A 1 297 ? 22.198 2.754 -24.302 1.00 93.44 297 LEU A N 1
ATOM 2416 C CA . LEU A 1 297 ? 21.237 2.887 -23.199 1.00 93.44 297 LEU A CA 1
ATOM 2417 C C . LEU A 1 297 ? 20.955 1.554 -22.483 1.00 93.44 297 LEU A C 1
ATOM 2419 O O . LEU A 1 297 ? 20.807 1.529 -21.255 1.00 93.44 297 LEU A O 1
ATOM 2423 N N . ALA A 1 298 ? 20.912 0.437 -23.214 1.00 93.31 298 ALA A N 1
ATOM 2424 C CA . ALA A 1 298 ? 20.791 -0.899 -22.631 1.00 93.31 298 ALA A CA 1
ATOM 2425 C C . ALA A 1 298 ? 22.018 -1.270 -21.778 1.00 93.31 298 ALA A C 1
ATOM 2427 O O . ALA A 1 298 ? 21.872 -1.673 -20.621 1.00 93.31 298 ALA A O 1
ATOM 2428 N N . PHE A 1 299 ? 23.224 -1.041 -22.305 1.00 95.25 299 PHE A N 1
ATOM 2429 C CA . PHE A 1 299 ? 24.485 -1.291 -21.608 1.00 95.25 299 PHE A CA 1
ATOM 2430 C C . PHE A 1 299 ? 24.635 -0.421 -20.350 1.00 95.25 299 PHE A C 1
ATOM 2432 O O . PHE A 1 299 ? 24.809 -0.953 -19.254 1.00 95.25 299 PHE A O 1
ATOM 2439 N N . LEU A 1 300 ? 24.483 0.903 -20.474 1.00 94.56 300 LEU A N 1
ATOM 2440 C CA . LEU A 1 300 ? 24.623 1.853 -19.362 1.00 94.56 300 LEU A CA 1
ATOM 2441 C C . LEU A 1 300 ? 23.561 1.664 -18.266 1.00 94.56 300 LEU A C 1
ATOM 2443 O O . LEU A 1 300 ? 23.816 1.970 -17.103 1.00 94.56 300 LEU A O 1
ATOM 2447 N N . SER A 1 301 ? 22.373 1.147 -18.604 1.00 92.88 301 SER A N 1
ATOM 2448 C CA . SER A 1 301 ? 21.341 0.839 -17.603 1.00 92.88 301 SER A CA 1
ATOM 2449 C C . SER A 1 301 ? 21.569 -0.499 -16.897 1.00 92.88 301 SER A C 1
ATOM 2451 O O . SER A 1 301 ? 20.934 -0.744 -15.869 1.00 92.88 301 SER A O 1
ATOM 2453 N N . GLY A 1 302 ? 22.420 -1.380 -17.440 1.00 94.06 302 GLY A N 1
ATOM 2454 C CA . GLY A 1 302 ? 22.486 -2.789 -17.044 1.00 94.06 302 GLY A CA 1
ATOM 2455 C C . GLY A 1 302 ? 21.142 -3.503 -17.237 1.00 94.06 302 GLY A C 1
ATOM 2456 O O . GLY A 1 302 ? 20.751 -4.309 -16.397 1.00 94.06 302 GLY A O 1
ATOM 2457 N N . ASN A 1 303 ? 20.379 -3.117 -18.268 1.00 92.25 303 ASN A N 1
ATOM 2458 C CA . ASN A 1 303 ? 18.968 -3.466 -18.483 1.00 92.25 303 ASN A CA 1
ATOM 2459 C C . ASN A 1 303 ? 18.013 -3.145 -17.306 1.00 92.25 303 ASN A C 1
ATOM 2461 O O . ASN A 1 303 ? 16.873 -3.622 -17.274 1.00 92.25 303 ASN A O 1
ATOM 2465 N N . ASN A 1 304 ? 18.432 -2.339 -16.324 1.00 91.69 304 ASN A N 1
ATOM 2466 C CA . ASN A 1 304 ? 17.621 -2.041 -15.149 1.00 91.69 304 ASN A CA 1
ATOM 2467 C C . ASN A 1 304 ? 16.518 -1.006 -15.476 1.00 91.69 304 ASN A C 1
ATOM 2469 O O . ASN A 1 304 ? 16.844 0.122 -15.867 1.00 91.69 304 ASN A O 1
ATOM 2473 N N . PRO A 1 305 ? 15.223 -1.311 -15.238 1.00 87.19 305 PRO A N 1
ATOM 2474 C CA . PRO A 1 305 ? 14.114 -0.413 -15.587 1.00 87.19 305 PRO A CA 1
ATOM 2475 C C . PRO A 1 305 ? 14.186 0.978 -14.939 1.00 87.19 305 PRO A C 1
ATOM 2477 O O . PRO A 1 305 ? 13.793 1.978 -15.543 1.00 87.19 305 PRO A O 1
ATOM 2480 N N . TYR A 1 306 ? 14.691 1.060 -13.704 1.00 83.38 306 TYR A N 1
ATOM 2481 C CA . TYR A 1 306 ? 14.790 2.308 -12.949 1.00 83.38 306 TYR A CA 1
ATOM 2482 C C . TYR A 1 306 ? 15.967 3.170 -13.426 1.00 83.38 306 TYR A C 1
ATOM 2484 O O . TYR A 1 306 ? 15.815 4.388 -13.551 1.00 83.38 306 TYR A O 1
ATOM 2492 N N . HIS A 1 307 ? 17.121 2.566 -13.732 1.00 87.44 307 HIS A N 1
ATOM 2493 C CA . HIS A 1 307 ? 18.251 3.297 -14.318 1.00 87.44 307 HIS A CA 1
ATOM 2494 C C . HIS A 1 307 ? 17.905 3.809 -15.718 1.00 87.44 307 HIS A C 1
ATOM 2496 O O . HIS A 1 307 ? 18.064 5.002 -15.973 1.00 87.44 307 HIS A O 1
ATOM 2502 N N . LEU A 1 308 ? 17.336 2.955 -16.577 1.00 86.44 308 LEU A N 1
ATOM 2503 C CA . LEU A 1 308 ? 16.936 3.310 -17.939 1.00 86.44 308 LEU A CA 1
ATOM 2504 C C . LEU A 1 308 ? 16.001 4.530 -17.964 1.00 86.44 308 LEU A C 1
ATOM 2506 O O . LEU A 1 308 ? 16.310 5.532 -18.602 1.00 86.44 308 LEU A O 1
ATOM 2510 N N . MET A 1 309 ? 14.903 4.494 -17.202 1.00 83.25 309 MET A N 1
ATOM 2511 C CA . MET A 1 309 ? 13.939 5.600 -17.088 1.00 83.25 309 MET A CA 1
ATOM 2512 C C . MET A 1 309 ? 14.583 6.919 -16.618 1.00 83.25 309 MET A C 1
ATOM 2514 O O . MET A 1 309 ? 14.205 8.003 -17.074 1.00 83.25 309 MET A O 1
ATOM 2518 N N . ASN A 1 310 ? 15.538 6.852 -15.683 1.00 83.06 310 ASN A N 1
ATOM 2519 C CA . ASN A 1 310 ? 16.216 8.040 -15.170 1.00 83.06 310 ASN A CA 1
ATOM 2520 C C . ASN A 1 310 ? 17.214 8.610 -16.188 1.00 83.06 310 ASN A C 1
ATOM 2522 O O . ASN A 1 310 ? 17.170 9.813 -16.440 1.00 83.06 310 ASN A O 1
ATOM 2526 N N . MET A 1 311 ? 18.028 7.768 -16.832 1.00 85.44 311 MET A N 1
ATOM 2527 C CA . MET A 1 311 ? 18.938 8.191 -17.906 1.00 85.44 311 MET A CA 1
ATOM 2528 C C . MET A 1 311 ? 18.199 8.715 -19.138 1.00 85.44 311 MET A C 1
ATOM 2530 O O . MET A 1 311 ? 18.687 9.637 -19.772 1.00 85.44 311 MET A O 1
ATOM 2534 N N . CYS A 1 312 ? 17.008 8.189 -19.444 1.00 83.06 312 CYS A N 1
ATOM 2535 C CA . CYS A 1 312 ? 16.168 8.661 -20.547 1.00 83.06 312 CYS A CA 1
ATOM 2536 C C . CYS A 1 312 ? 15.332 9.906 -20.202 1.00 83.06 312 CYS A C 1
ATOM 2538 O O . CYS A 1 312 ? 14.586 10.375 -21.046 1.00 83.06 312 CYS A O 1
ATOM 2540 N N . THR A 1 313 ? 15.377 10.428 -18.969 1.00 78.38 313 THR A N 1
ATOM 2541 C CA . THR A 1 313 ? 14.630 11.648 -18.592 1.00 78.38 313 THR A CA 1
ATOM 2542 C C . THR A 1 313 ? 15.163 12.942 -19.247 1.00 78.38 313 THR A C 1
ATOM 2544 O O . THR A 1 313 ? 14.332 13.770 -19.610 1.00 78.38 313 THR A O 1
ATOM 2547 N N . PRO A 1 314 ? 16.487 13.183 -19.359 1.00 78.75 314 PRO A N 1
ATOM 2548 C CA . PRO A 1 314 ? 17.039 14.396 -19.980 1.00 78.75 314 PRO A CA 1
ATOM 2549 C C . PRO A 1 314 ? 17.300 14.308 -21.502 1.00 78.75 314 PRO A C 1
ATOM 2551 O O . PRO A 1 314 ? 18.038 15.154 -22.007 1.00 78.75 314 PRO A O 1
ATOM 2554 N N . LEU A 1 315 ? 16.777 13.299 -22.218 1.00 77.00 315 LEU A N 1
ATOM 2555 C CA . LEU A 1 315 ? 17.166 12.983 -23.608 1.00 77.00 315 LEU A CA 1
ATOM 2556 C C . LEU A 1 315 ? 16.154 13.402 -24.686 1.00 77.00 315 LEU A C 1
ATOM 2558 O O . LEU A 1 315 ? 14.947 13.576 -24.422 1.00 77.00 315 LEU A O 1
#